Protein AF-A0A7B3IJW9-F1 (afdb_monomer_lite)

Structure (mmCIF, N/CA/C/O backbone):
data_AF-A0A7B3IJW9-F1
#
_entry.id   AF-A0A7B3IJW9-F1
#
loop_
_atom_site.group_PDB
_atom_site.id
_atom_site.type_symbol
_atom_site.label_atom_id
_atom_site.label_alt_id
_atom_site.label_comp_id
_atom_site.label_asym_id
_atom_site.label_entity_id
_atom_site.label_seq_id
_atom_site.pdbx_PDB_ins_code
_atom_site.Cartn_x
_atom_site.Cartn_y
_atom_site.Cartn_z
_atom_site.occupancy
_atom_site.B_iso_or_equiv
_atom_site.auth_seq_id
_atom_site.auth_comp_id
_atom_site.auth_asym_id
_atom_site.auth_atom_id
_atom_site.pdbx_PDB_model_num
ATOM 1 N N . GLU A 1 1 ? 18.704 -43.231 16.434 1.00 64.06 1 GLU A N 1
ATOM 2 C CA . GLU A 1 1 ? 17.487 -43.866 16.985 1.00 64.06 1 GLU A CA 1
ATOM 3 C C . GLU A 1 1 ? 17.196 -45.206 16.320 1.00 64.06 1 GLU A C 1
ATOM 5 O O . GLU A 1 1 ? 17.426 -46.210 16.974 1.00 64.06 1 GLU A O 1
ATOM 10 N N . ARG A 1 2 ? 16.868 -45.275 15.021 1.00 75.75 2 ARG A N 1
ATOM 11 C CA . ARG A 1 2 ? 16.539 -46.549 14.340 1.00 75.75 2 ARG A CA 1
ATOM 12 C C . ARG A 1 2 ? 17.586 -47.673 14.447 1.00 75.75 2 ARG A C 1
ATOM 14 O O . ARG A 1 2 ? 17.228 -48.822 14.663 1.00 75.75 2 ARG A O 1
ATOM 21 N N . LEU A 1 3 ? 18.879 -47.353 14.341 1.00 80.62 3 LEU A N 1
ATOM 22 C CA . LEU A 1 3 ? 19.951 -48.352 14.485 1.00 80.62 3 LEU A CA 1
ATOM 23 C C . LEU A 1 3 ? 19.996 -48.966 15.896 1.00 80.62 3 LEU A C 1
ATOM 25 O O . LEU A 1 3 ? 20.296 -50.146 16.031 1.00 80.62 3 LEU A O 1
ATOM 29 N N . ASN A 1 4 ? 19.670 -48.181 16.928 1.00 80.88 4 ASN A N 1
ATOM 30 C CA . ASN A 1 4 ? 19.629 -48.673 18.305 1.00 80.88 4 ASN A CA 1
ATOM 31 C C . ASN A 1 4 ? 18.428 -49.602 18.512 1.00 80.88 4 ASN A C 1
ATOM 33 O O . ASN A 1 4 ? 18.570 -50.616 19.175 1.00 80.88 4 ASN A O 1
ATOM 37 N N . GLU A 1 5 ? 17.274 -49.304 17.904 1.00 83.56 5 GLU A N 1
ATOM 38 C CA . GLU A 1 5 ? 16.108 -50.202 17.932 1.00 83.56 5 GLU A CA 1
ATOM 39 C C . GLU A 1 5 ? 16.410 -51.560 17.286 1.00 83.56 5 GLU A C 1
ATOM 41 O O . GLU A 1 5 ? 16.021 -52.593 17.825 1.00 83.56 5 GLU A O 1
ATOM 46 N N . LEU A 1 6 ? 17.111 -51.561 16.145 1.00 83.88 6 LEU A N 1
ATOM 47 C CA . LEU A 1 6 ? 17.510 -52.791 15.456 1.00 83.88 6 LEU A CA 1
ATOM 48 C C . LEU A 1 6 ? 18.523 -53.600 16.275 1.00 83.88 6 LEU A C 1
ATOM 50 O O . LEU A 1 6 ? 18.381 -54.814 16.363 1.00 83.88 6 LEU A O 1
ATOM 54 N N . MET A 1 7 ? 19.482 -52.934 16.930 1.00 83.25 7 MET A N 1
ATOM 55 C CA . MET A 1 7 ? 20.425 -53.587 17.847 1.00 83.25 7 MET A CA 1
ATOM 56 C C . MET A 1 7 ? 19.706 -54.261 19.017 1.00 83.25 7 MET A C 1
ATOM 58 O O . MET A 1 7 ? 19.937 -55.434 19.272 1.00 83.25 7 MET A O 1
ATOM 62 N N . THR A 1 8 ? 18.767 -53.567 19.665 1.00 86.81 8 THR A N 1
ATOM 63 C CA . THR A 1 8 ? 17.998 -54.142 20.778 1.00 86.81 8 THR A CA 1
ATOM 64 C C . THR A 1 8 ? 17.167 -55.355 20.349 1.00 86.81 8 THR A C 1
ATOM 66 O O . THR A 1 8 ? 17.018 -56.295 21.121 1.00 86.81 8 THR A O 1
ATOM 69 N N . ARG A 1 9 ? 16.616 -55.353 19.126 1.00 84.19 9 ARG A N 1
ATOM 70 C CA . ARG A 1 9 ? 15.872 -56.503 18.582 1.00 84.19 9 ARG A CA 1
ATOM 71 C C . ARG A 1 9 ? 16.784 -57.677 18.246 1.00 84.19 9 ARG A C 1
ATOM 73 O O . ARG A 1 9 ? 16.409 -58.810 18.509 1.00 84.19 9 ARG A O 1
ATOM 80 N N . TYR A 1 10 ? 17.964 -57.399 17.699 1.00 84.75 10 TYR A N 1
ATOM 81 C CA . TYR A 1 10 ? 18.966 -58.418 17.405 1.00 84.75 10 TYR A CA 1
ATOM 82 C C . TYR A 1 10 ? 19.467 -59.093 18.690 1.00 84.75 10 TYR A C 1
ATOM 84 O O . TYR A 1 10 ? 19.488 -60.315 18.766 1.00 84.75 10 TYR A O 1
ATOM 92 N N . ASP A 1 11 ? 19.777 -58.309 19.726 1.00 84.38 11 ASP A N 1
ATOM 93 C CA . ASP A 1 11 ? 20.268 -58.817 21.016 1.00 84.38 11 ASP A CA 1
ATOM 94 C C . ASP A 1 11 ? 19.206 -59.624 21.794 1.00 84.38 11 ASP A C 1
ATOM 96 O O . ASP A 1 11 ? 19.546 -60.397 22.688 1.00 84.38 11 ASP A O 1
ATOM 100 N N . ALA A 1 12 ? 17.920 -59.458 21.462 1.00 84.25 12 ALA A N 1
ATOM 101 C CA . ALA A 1 12 ? 16.817 -60.222 22.043 1.00 84.25 12 ALA A CA 1
ATOM 102 C C . ALA A 1 12 ? 16.628 -61.613 21.403 1.00 84.25 12 ALA A C 1
ATOM 104 O O . ALA A 1 12 ? 15.862 -62.422 21.929 1.00 84.25 12 ALA A O 1
ATOM 105 N N . LEU A 1 13 ? 17.296 -61.899 20.280 1.00 82.44 13 LEU A N 1
ATOM 106 C CA . LEU A 1 13 ? 17.248 -63.201 19.619 1.00 82.44 13 LEU A CA 1
ATOM 107 C C . LEU A 1 13 ? 18.347 -64.113 20.185 1.00 82.44 13 LEU A C 1
ATOM 109 O O . LEU A 1 13 ? 19.535 -63.866 20.005 1.00 82.44 13 LEU A O 1
ATOM 113 N N . GLU A 1 14 ? 17.951 -65.195 20.860 1.00 67.00 14 GLU A N 1
ATOM 114 C CA . GLU A 1 14 ? 18.893 -66.137 21.496 1.00 67.00 14 GLU A CA 1
ATOM 115 C C . GLU A 1 14 ? 19.564 -67.113 20.508 1.00 67.00 14 GLU A C 1
ATOM 117 O O . GLU A 1 14 ? 20.604 -67.685 20.828 1.00 67.00 14 GLU A O 1
ATOM 122 N N . ASN A 1 15 ? 19.002 -67.304 19.306 1.00 72.44 15 ASN A N 1
ATOM 123 C CA . ASN A 1 15 ? 19.493 -68.249 18.297 1.00 72.44 15 ASN A CA 1
ATOM 124 C C . ASN A 1 15 ? 19.626 -67.586 16.922 1.00 72.44 15 ASN A C 1
ATOM 126 O O . ASN A 1 15 ? 18.799 -66.755 16.548 1.00 72.44 15 ASN A O 1
ATOM 130 N N . GLN A 1 16 ? 20.615 -68.023 16.135 1.00 69.75 16 GLN A N 1
ATOM 131 C CA . GLN A 1 16 ? 20.702 -67.659 14.720 1.00 69.75 16 GLN A CA 1
ATOM 132 C C . GLN A 1 16 ? 19.493 -68.230 13.974 1.00 69.75 16 GLN A C 1
ATOM 134 O O . GLN A 1 16 ? 19.280 -69.443 13.927 1.00 69.75 16 GLN A O 1
ATOM 139 N N . CYS A 1 17 ? 18.687 -67.333 13.425 1.00 76.56 17 CYS A N 1
ATOM 140 C CA . CYS A 1 17 ? 17.502 -67.623 12.636 1.00 76.56 17 CYS A CA 1
ATOM 141 C C . CYS A 1 17 ? 17.429 -66.636 11.467 1.00 76.56 17 CYS A C 1
ATOM 143 O O . CYS A 1 17 ? 18.128 -65.622 11.460 1.00 76.56 17 CYS A O 1
ATOM 145 N N . GLU A 1 18 ? 16.541 -66.897 10.508 1.00 76.94 18 GLU A N 1
ATOM 146 C CA . GLU A 1 18 ? 16.359 -66.036 9.330 1.00 76.94 18 GLU A CA 1
ATOM 147 C C . GLU A 1 18 ? 16.079 -64.566 9.709 1.00 76.94 18 GLU A C 1
ATOM 149 O O . GLU A 1 18 ? 16.510 -63.648 9.018 1.00 76.94 18 GLU A O 1
ATOM 154 N N . GLU A 1 19 ? 15.417 -64.321 10.845 1.00 80.31 19 GLU A N 1
ATOM 155 C CA . GLU A 1 19 ? 15.149 -62.972 11.359 1.00 80.31 19 GLU A CA 1
ATOM 156 C C . GLU A 1 19 ? 16.419 -62.266 11.872 1.00 80.31 19 GLU A C 1
ATOM 158 O O . GLU A 1 19 ? 16.596 -61.069 11.644 1.00 80.31 19 GLU A O 1
ATOM 163 N N . SER A 1 20 ? 17.339 -63.002 12.503 1.00 82.75 20 SER A N 1
ATOM 164 C CA . SER A 1 20 ? 18.638 -62.478 12.949 1.00 82.75 20 SER A CA 1
ATOM 165 C C . SER A 1 20 ? 19.512 -62.076 11.753 1.00 82.75 20 SER A C 1
ATOM 167 O O . SER A 1 20 ? 20.061 -60.970 11.740 1.00 82.75 20 SER A O 1
ATOM 169 N N . ASP A 1 21 ? 19.541 -62.904 10.702 1.00 81.62 21 ASP A N 1
ATOM 170 C CA . ASP A 1 21 ? 20.282 -62.630 9.462 1.00 81.62 21 ASP A CA 1
ATOM 171 C C . ASP A 1 21 ? 19.739 -61.388 8.730 1.00 81.62 21 ASP A C 1
ATOM 173 O O . ASP A 1 21 ? 20.502 -60.563 8.213 1.00 81.62 21 ASP A O 1
ATOM 177 N N . LEU A 1 22 ? 18.411 -61.215 8.709 1.00 83.50 22 LEU A N 1
ATOM 178 C CA . LEU A 1 22 ? 17.758 -60.044 8.117 1.00 83.50 22 LEU A CA 1
ATOM 179 C C . LEU A 1 22 ? 18.061 -58.757 8.896 1.00 83.50 22 LEU A C 1
ATOM 181 O O . LEU A 1 22 ? 18.374 -57.731 8.284 1.00 83.50 22 LEU A O 1
ATOM 185 N N . LEU A 1 23 ? 18.022 -58.805 10.231 1.00 84.75 23 LEU A N 1
ATOM 186 C CA . LEU A 1 23 ? 18.372 -57.664 11.083 1.00 84.75 23 LEU A CA 1
ATOM 187 C C . LEU A 1 23 ? 19.848 -57.274 10.925 1.00 84.75 23 LEU A C 1
ATOM 189 O O . LEU A 1 23 ? 20.164 -56.085 10.814 1.00 84.75 23 LEU A O 1
ATOM 193 N N . GLU A 1 24 ? 20.758 -58.250 10.844 1.00 84.50 24 GLU A N 1
ATOM 194 C CA . GLU A 1 24 ? 22.178 -57.982 10.602 1.00 84.50 24 GLU A CA 1
ATOM 195 C C . GLU A 1 24 ? 22.402 -57.345 9.219 1.00 84.50 24 GLU A C 1
ATOM 197 O O . GLU A 1 24 ? 23.142 -56.358 9.093 1.00 84.50 24 GLU A O 1
ATOM 202 N N . ALA A 1 25 ? 21.722 -57.848 8.183 1.00 83.69 25 ALA A N 1
ATOM 203 C CA . ALA A 1 25 ? 21.770 -57.282 6.839 1.00 83.69 25 ALA A CA 1
ATOM 204 C C . ALA A 1 25 ? 21.247 -55.834 6.801 1.00 83.69 25 ALA A C 1
ATOM 206 O O . ALA A 1 25 ? 21.891 -54.965 6.201 1.00 83.69 25 ALA A O 1
ATOM 207 N N . GLU A 1 26 ? 20.139 -55.540 7.487 1.00 85.31 26 GLU A N 1
ATOM 208 C CA . GLU A 1 26 ? 19.567 -54.192 7.586 1.00 85.31 26 GLU A CA 1
ATOM 209 C C . GLU A 1 26 ? 20.513 -53.232 8.328 1.00 85.31 26 GLU A C 1
ATOM 211 O O . GLU A 1 26 ? 20.801 -52.129 7.848 1.00 85.31 26 GLU A O 1
ATOM 216 N N . MET A 1 27 ? 21.092 -53.663 9.453 1.00 85.81 27 MET A N 1
ATOM 217 C CA . MET A 1 27 ? 22.079 -52.876 10.201 1.00 85.81 27 MET A CA 1
ATOM 218 C C . MET A 1 27 ? 23.342 -52.599 9.376 1.00 85.81 27 MET A C 1
ATOM 220 O O . MET A 1 27 ? 23.881 -51.485 9.401 1.00 85.81 27 MET A O 1
ATOM 224 N N . LYS A 1 28 ? 23.827 -53.591 8.621 1.00 84.88 28 LYS A N 1
ATOM 225 C CA . LYS A 1 28 ? 24.983 -53.449 7.727 1.00 84.88 28 LYS A CA 1
ATOM 226 C C . LYS A 1 28 ? 24.687 -52.468 6.597 1.00 84.88 28 LYS A C 1
ATOM 228 O O . LYS A 1 28 ? 25.505 -51.585 6.332 1.00 84.88 28 LYS A O 1
ATOM 233 N N . LEU A 1 29 ? 23.507 -52.562 5.992 1.00 81.25 29 LEU A N 1
ATOM 234 C CA . LEU A 1 29 ? 23.043 -51.654 4.949 1.00 81.25 29 LEU A CA 1
ATOM 235 C C . LEU A 1 29 ? 22.910 -50.218 5.479 1.00 81.25 29 LEU A C 1
ATOM 237 O O . LEU A 1 29 ? 23.424 -49.298 4.842 1.00 81.25 29 LEU A O 1
ATOM 241 N N . MET A 1 30 ? 22.351 -50.009 6.676 1.00 79.50 30 MET A N 1
ATOM 242 C CA . MET A 1 30 ? 22.306 -48.684 7.311 1.00 79.50 30 MET A CA 1
ATOM 243 C C . MET A 1 30 ? 23.703 -48.119 7.586 1.00 79.50 30 MET A C 1
ATOM 245 O O . MET A 1 30 ? 23.945 -46.940 7.331 1.00 79.50 30 MET A O 1
ATOM 249 N N . ARG A 1 31 ? 24.654 -48.940 8.053 1.00 79.81 31 ARG A N 1
ATOM 250 C CA . ARG A 1 31 ? 26.055 -48.518 8.249 1.00 79.81 31 ARG A CA 1
ATOM 251 C C . ARG A 1 31 ? 26.739 -48.169 6.923 1.00 79.81 31 ARG A C 1
ATOM 253 O O . ARG A 1 31 ? 27.485 -47.193 6.865 1.00 79.81 31 ARG A O 1
ATOM 260 N N . CYS A 1 32 ? 26.477 -48.923 5.857 1.00 76.06 32 CYS A N 1
ATOM 261 C CA . CYS A 1 32 ? 26.973 -48.625 4.512 1.00 76.06 32 CYS A CA 1
ATOM 262 C C . CYS A 1 32 ? 26.374 -47.322 3.968 1.00 76.06 32 CYS A C 1
ATOM 264 O O . CYS A 1 32 ? 27.120 -46.447 3.537 1.00 76.06 32 CYS A O 1
ATOM 266 N N . MET A 1 33 ? 25.057 -47.134 4.069 1.00 69.50 33 MET A N 1
ATOM 267 C CA . MET A 1 33 ? 24.395 -45.887 3.676 1.00 69.50 33 MET A CA 1
ATOM 268 C C . MET A 1 33 ? 24.874 -44.695 4.508 1.00 69.50 33 MET A C 1
ATOM 270 O O . MET A 1 33 ? 25.043 -43.607 3.967 1.00 69.50 33 MET A O 1
ATOM 274 N N . ALA A 1 34 ? 25.151 -44.887 5.799 1.00 73.31 34 ALA A N 1
ATOM 275 C CA . ALA A 1 34 ? 25.732 -43.853 6.647 1.00 73.31 34 ALA A CA 1
ATOM 276 C C . ALA A 1 34 ? 27.148 -43.473 6.200 1.00 73.31 34 ALA A C 1
ATOM 278 O O . ALA A 1 34 ? 27.472 -42.297 6.241 1.00 73.31 34 ALA A O 1
ATOM 279 N N . LYS A 1 35 ? 27.970 -44.420 5.724 1.00 67.75 35 LYS A N 1
ATOM 280 C CA . LYS A 1 35 ? 29.285 -44.118 5.128 1.00 67.75 35 LYS A CA 1
ATOM 281 C C . LYS A 1 35 ? 29.169 -43.379 3.796 1.00 67.75 35 LYS A C 1
ATOM 283 O O . LYS A 1 35 ? 29.944 -42.466 3.562 1.00 67.75 35 LYS A O 1
ATOM 288 N N . VAL A 1 36 ? 28.188 -43.732 2.963 1.00 65.50 36 VAL A N 1
ATOM 289 C CA . VAL A 1 36 ? 27.909 -43.031 1.694 1.00 65.50 36 VAL A CA 1
ATOM 290 C C . VAL A 1 36 ? 27.395 -41.608 1.944 1.00 65.50 36 VAL A C 1
ATOM 292 O O . VAL A 1 36 ? 27.718 -40.692 1.199 1.00 65.50 36 VAL A O 1
ATOM 295 N N . ARG A 1 37 ? 26.618 -41.405 3.015 1.00 62.72 37 ARG A N 1
ATOM 296 C CA . ARG A 1 37 ? 26.096 -40.093 3.439 1.00 62.72 37 ARG A CA 1
ATOM 297 C C . ARG A 1 37 ? 27.049 -39.330 4.360 1.00 62.72 37 ARG A C 1
ATOM 299 O O . ARG A 1 37 ? 26.801 -38.162 4.661 1.00 62.72 37 ARG A O 1
ATOM 306 N N . ALA A 1 38 ? 28.105 -39.977 4.850 1.00 65.88 38 ALA A N 1
ATOM 307 C CA . ALA A 1 38 ? 29.086 -39.350 5.712 1.00 65.88 38 ALA A CA 1
ATOM 308 C C . ALA A 1 38 ? 29.934 -38.427 4.857 1.00 65.88 38 ALA A C 1
ATOM 310 O O . ALA A 1 38 ? 30.546 -38.837 3.876 1.00 65.88 38 ALA A O 1
ATOM 311 N N . TRP A 1 39 ? 29.999 -37.171 5.265 1.00 69.50 39 TRP A N 1
ATOM 312 C CA . TRP A 1 39 ? 30.852 -36.228 4.576 1.00 69.50 39 TRP A CA 1
ATOM 313 C C . TRP A 1 39 ? 32.297 -36.626 4.770 1.00 69.50 39 TRP A C 1
ATOM 315 O O . TRP A 1 39 ? 32.722 -36.885 5.909 1.00 69.50 39 TRP A O 1
ATOM 325 N N . THR A 1 40 ? 33.019 -36.664 3.657 1.00 76.25 40 THR A N 1
ATOM 326 C CA . THR A 1 40 ? 34.442 -36.958 3.659 1.00 76.25 40 THR A CA 1
ATOM 327 C C . THR A 1 40 ? 35.194 -35.856 4.419 1.00 76.25 40 THR A C 1
ATOM 329 O O . THR A 1 40 ? 34.674 -34.741 4.575 1.00 76.25 40 THR A O 1
ATOM 332 N N . PRO A 1 41 ? 36.386 -36.150 4.961 1.00 74.94 41 PRO A N 1
ATOM 333 C CA . PRO A 1 41 ? 37.206 -35.158 5.657 1.00 74.94 41 PRO A CA 1
ATOM 334 C C . PRO A 1 41 ? 37.440 -33.887 4.827 1.00 74.94 41 PRO A C 1
ATOM 336 O O . PRO A 1 41 ? 37.438 -32.789 5.376 1.00 74.94 41 PRO A O 1
ATOM 339 N N . GLU A 1 42 ? 37.548 -34.030 3.508 1.00 72.69 42 GLU A N 1
ATOM 340 C CA . GLU A 1 42 ? 37.758 -32.942 2.552 1.00 72.69 42 GLU A CA 1
ATOM 341 C C . GLU A 1 42 ? 36.529 -32.023 2.469 1.00 72.69 42 GLU A C 1
ATOM 343 O O . GLU A 1 42 ? 36.662 -30.804 2.552 1.00 72.69 42 GLU A O 1
ATOM 348 N N . ILE A 1 43 ? 35.316 -32.593 2.415 1.00 70.81 43 ILE A N 1
ATOM 349 C CA . ILE A 1 43 ? 34.064 -31.816 2.393 1.00 70.81 43 ILE A CA 1
ATOM 350 C C . ILE A 1 43 ? 33.878 -31.063 3.718 1.00 70.81 43 ILE A C 1
ATOM 352 O O . ILE A 1 43 ? 33.450 -29.910 3.720 1.00 70.81 43 ILE A O 1
ATOM 356 N N 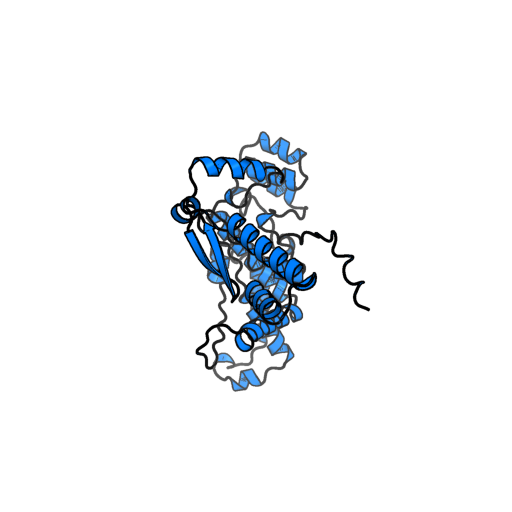. ARG A 1 44 ? 34.240 -31.672 4.856 1.00 75.62 44 ARG A N 1
ATOM 357 C CA . ARG A 1 44 ? 34.174 -31.002 6.170 1.00 75.62 44 ARG A CA 1
ATOM 358 C C . ARG A 1 44 ? 35.194 -29.878 6.322 1.00 75.62 44 ARG A C 1
ATOM 360 O O . ARG A 1 44 ? 34.927 -28.940 7.062 1.00 75.62 44 ARG A O 1
ATOM 367 N N . ALA A 1 45 ? 36.344 -29.977 5.658 1.00 76.94 45 ALA A N 1
ATOM 368 C CA . ALA A 1 45 ? 37.364 -28.934 5.681 1.00 76.94 45 ALA A CA 1
ATOM 369 C C . ALA A 1 45 ? 36.958 -27.705 4.846 1.00 76.94 45 ALA A C 1
ATOM 371 O O . ALA A 1 45 ? 37.323 -26.589 5.205 1.00 76.94 45 ALA A O 1
ATOM 372 N N . GLY A 1 46 ? 36.192 -27.902 3.763 1.00 73.50 46 GLY A N 1
ATOM 373 C CA . GLY A 1 46 ? 35.738 -26.830 2.865 1.00 73.50 46 GLY A CA 1
ATOM 374 C C . GLY A 1 46 ? 34.332 -26.279 3.133 1.00 73.50 46 GLY A C 1
ATOM 375 O O . GLY A 1 46 ? 33.982 -25.237 2.587 1.00 73.50 46 GLY A O 1
ATOM 376 N N . SER A 1 47 ? 33.522 -26.946 3.963 1.00 80.81 47 SER A N 1
ATOM 377 C CA . SER A 1 47 ? 32.103 -26.609 4.151 1.00 80.81 47 SER A CA 1
ATOM 378 C C . SER A 1 47 ? 31.760 -26.261 5.597 1.00 80.81 47 SER A C 1
ATOM 380 O O . SER A 1 47 ? 32.107 -26.980 6.532 1.00 80.81 47 SER A O 1
ATOM 382 N N . GLY A 1 48 ? 30.995 -25.189 5.781 1.00 83.00 48 GLY A N 1
ATOM 383 C CA . GLY A 1 48 ? 30.456 -24.745 7.060 1.00 83.00 48 GLY A CA 1
ATOM 384 C C . GLY A 1 48 ? 29.022 -25.210 7.330 1.00 83.00 48 GLY A C 1
ATOM 385 O O . GLY A 1 48 ? 28.331 -25.800 6.491 1.00 83.00 48 GLY A O 1
ATOM 386 N N . VAL A 1 49 ? 28.558 -24.904 8.542 1.00 84.38 49 VAL A N 1
ATOM 387 C CA . VAL A 1 49 ? 27.162 -25.053 8.961 1.00 84.38 49 VAL A CA 1
ATOM 388 C C . VAL A 1 49 ? 26.622 -23.673 9.301 1.00 84.38 49 VAL A C 1
ATOM 390 O O . VAL A 1 49 ? 27.177 -22.985 10.154 1.00 84.38 49 VAL A O 1
ATOM 393 N N . VAL A 1 50 ? 25.526 -23.283 8.657 1.00 82.38 50 VAL A N 1
ATOM 394 C CA . VAL A 1 50 ? 24.795 -22.056 8.968 1.00 82.38 50 VAL A CA 1
ATOM 395 C C . VAL A 1 50 ? 23.579 -22.428 9.798 1.00 82.38 50 VAL A C 1
ATOM 397 O O . VAL A 1 50 ? 22.708 -23.185 9.367 1.00 82.38 50 VAL A O 1
ATOM 400 N N . VAL A 1 51 ? 23.526 -21.888 11.009 1.00 82.06 51 VAL A N 1
ATOM 401 C CA . VAL A 1 51 ? 22.348 -21.968 11.868 1.00 82.06 51 VAL A CA 1
ATOM 402 C C . VAL A 1 51 ? 21.644 -20.625 11.788 1.00 82.06 51 VAL A C 1
ATOM 404 O O . VAL A 1 51 ? 22.238 -19.591 12.081 1.00 82.06 51 VAL A O 1
ATOM 407 N N . SER A 1 52 ? 20.385 -20.637 11.369 1.00 77.94 52 SER A N 1
ATOM 408 C CA . SER A 1 52 ? 19.552 -19.441 11.287 1.00 77.94 52 SER A CA 1
ATOM 409 C C . SER A 1 52 ? 18.253 -19.642 12.053 1.00 77.94 52 SER A C 1
ATOM 411 O O . SER A 1 52 ? 17.797 -20.766 12.261 1.00 77.94 52 SER A O 1
ATOM 413 N N . TRP A 1 53 ? 17.661 -18.535 12.484 1.00 73.00 53 TRP A N 1
ATOM 414 C CA . TRP A 1 53 ? 16.357 -18.517 13.127 1.00 73.00 53 TRP A CA 1
ATOM 415 C C . TRP A 1 53 ? 15.341 -17.932 12.150 1.00 73.00 53 TRP A C 1
ATOM 417 O O . TRP A 1 53 ? 15.445 -16.761 11.783 1.00 73.00 53 TRP A O 1
ATOM 427 N N . ARG A 1 54 ? 14.371 -18.735 11.702 1.00 65.31 54 ARG A N 1
ATOM 428 C CA . ARG A 1 54 ? 13.286 -18.272 10.824 1.00 65.31 54 ARG A CA 1
ATOM 429 C C . ARG A 1 54 ? 11.948 -18.796 11.321 1.00 65.31 54 ARG A C 1
ATOM 431 O O . ARG A 1 54 ? 11.805 -19.982 11.597 1.00 65.31 54 ARG A O 1
ATOM 438 N N . TYR A 1 55 ? 10.967 -17.899 11.419 1.00 66.06 55 TYR A N 1
ATOM 439 C CA . TYR A 1 55 ? 9.579 -18.225 11.774 1.00 66.06 55 TYR A CA 1
ATOM 440 C C . TYR A 1 55 ? 9.440 -19.089 13.042 1.00 66.06 55 TYR A C 1
ATOM 442 O O . TYR A 1 55 ? 8.666 -20.039 13.072 1.00 66.06 55 TYR A O 1
ATOM 450 N N . GLY A 1 56 ? 10.224 -18.784 14.082 1.00 67.94 56 GLY A N 1
ATOM 451 C CA . GLY A 1 56 ? 10.167 -19.499 15.363 1.00 67.94 56 GLY A CA 1
ATOM 452 C C . GLY A 1 56 ? 10.851 -20.870 15.379 1.00 67.94 56 GLY A C 1
ATOM 453 O O . GLY A 1 56 ? 10.785 -21.552 16.396 1.00 67.94 56 GLY A O 1
ATOM 454 N N . ASN A 1 57 ? 11.519 -21.267 14.291 1.00 58.81 57 ASN A N 1
ATOM 455 C CA . ASN A 1 57 ? 12.219 -22.542 14.180 1.00 58.81 57 ASN A CA 1
ATOM 456 C C . ASN A 1 57 ? 13.725 -22.339 13.952 1.00 58.81 57 ASN A C 1
ATOM 458 O O . ASN A 1 57 ? 14.155 -21.418 13.249 1.00 58.81 57 ASN A O 1
ATOM 462 N N . VAL A 1 58 ? 14.531 -23.246 14.515 1.00 72.94 58 VAL A N 1
ATOM 463 C CA . VAL A 1 58 ? 15.969 -23.337 14.227 1.00 72.94 58 VAL A CA 1
ATOM 464 C C . VAL A 1 58 ? 16.156 -24.035 12.881 1.00 72.94 58 VAL A C 1
ATOM 466 O O . VAL A 1 58 ? 15.876 -25.225 12.741 1.00 72.94 58 VAL A O 1
ATOM 469 N N . CYS A 1 59 ? 16.667 -23.309 11.891 1.00 71.56 59 CYS A N 1
ATOM 470 C CA . CYS A 1 59 ? 17.000 -23.835 10.573 1.00 71.56 59 CYS A CA 1
ATOM 471 C C . CYS A 1 59 ? 18.509 -24.093 10.488 1.00 71.56 59 CYS A C 1
ATOM 473 O O . CYS A 1 59 ? 19.306 -23.154 10.511 1.00 71.56 59 CYS A O 1
ATOM 475 N N . VAL A 1 60 ? 18.908 -25.363 10.371 1.00 81.94 60 VAL A N 1
ATOM 476 C CA . VAL A 1 60 ? 20.320 -25.763 10.250 1.00 81.94 60 VAL A CA 1
ATOM 477 C C . VAL A 1 60 ? 20.623 -26.174 8.814 1.00 81.94 60 VAL A C 1
ATOM 479 O O . VAL A 1 60 ? 20.247 -27.264 8.383 1.00 81.94 60 VAL A O 1
ATOM 482 N N . GLN A 1 61 ? 21.343 -25.324 8.091 1.00 78.94 61 GLN A N 1
ATOM 483 C CA . GLN A 1 61 ? 21.877 -25.620 6.766 1.00 78.94 61 GLN A CA 1
ATOM 484 C C . GLN A 1 61 ? 23.308 -26.126 6.912 1.00 78.94 61 GLN A C 1
ATOM 486 O O . GLN A 1 61 ? 24.193 -25.415 7.384 1.00 78.94 61 GLN A O 1
ATOM 491 N N . ARG A 1 62 ? 23.542 -27.380 6.534 1.00 80.75 62 ARG A N 1
ATOM 492 C CA . ARG A 1 62 ? 24.878 -27.978 6.526 1.00 80.75 62 ARG A CA 1
ATOM 493 C C . ARG A 1 62 ? 25.362 -27.971 5.081 1.00 80.75 62 ARG A C 1
ATOM 495 O O . ARG A 1 62 ? 24.630 -28.435 4.218 1.00 80.75 62 ARG A O 1
ATOM 502 N N . GLY A 1 63 ? 26.592 -27.526 4.847 1.00 75.19 63 GLY A N 1
ATOM 503 C CA . GLY A 1 63 ? 27.295 -27.791 3.579 1.00 75.19 63 GLY A CA 1
ATOM 504 C C . GLY A 1 63 ? 27.564 -26.519 2.822 1.00 75.19 63 GLY A C 1
ATOM 505 O O . GLY A 1 63 ? 27.632 -26.518 1.603 1.00 75.19 63 GLY A O 1
ATOM 506 N N . VAL A 1 64 ? 27.630 -25.420 3.565 1.00 78.94 64 VAL A N 1
ATOM 507 C CA . VAL A 1 64 ? 27.720 -24.084 3.010 1.00 78.94 64 VAL A CA 1
ATOM 508 C C . VAL A 1 64 ? 29.190 -23.796 2.760 1.00 78.94 64 VAL A C 1
ATOM 510 O O . VAL A 1 64 ? 29.964 -23.684 3.708 1.00 78.94 64 VAL A O 1
ATOM 513 N N . GLN A 1 65 ? 29.574 -23.697 1.497 1.00 79.19 65 GLN A N 1
ATOM 514 C CA . GLN A 1 65 ? 30.915 -23.307 1.079 1.00 79.19 65 GLN A CA 1
ATOM 515 C C . GLN A 1 65 ? 30.896 -21.843 0.620 1.00 79.19 65 GLN A C 1
ATOM 517 O O . GLN A 1 65 ? 29.885 -21.362 0.104 1.00 79.19 65 GLN A O 1
ATOM 522 N N . LEU A 1 66 ? 31.993 -21.110 0.837 1.00 70.75 66 LEU A N 1
ATOM 523 C CA . LEU A 1 66 ? 32.156 -19.791 0.223 1.00 70.75 66 LEU A CA 1
ATOM 524 C C . LEU A 1 66 ? 32.213 -19.964 -1.296 1.00 70.75 66 LEU A C 1
ATOM 526 O O . LEU A 1 66 ? 33.015 -20.755 -1.788 1.00 70.75 66 LEU A O 1
ATOM 530 N N . ARG A 1 67 ? 31.364 -19.223 -2.013 1.00 67.75 67 ARG A N 1
ATOM 531 C CA . ARG A 1 67 ? 31.326 -19.233 -3.478 1.00 67.75 67 ARG A CA 1
ATOM 532 C C . ARG A 1 67 ? 32.700 -18.884 -4.050 1.00 67.75 67 ARG A C 1
ATOM 534 O O . ARG A 1 67 ? 33.279 -17.868 -3.663 1.00 67.75 67 ARG A O 1
ATOM 541 N N . SER A 1 68 ? 33.188 -19.719 -4.964 1.00 64.88 68 SER A N 1
ATOM 542 C CA . SER A 1 68 ? 34.286 -19.352 -5.856 1.00 64.88 68 SER A CA 1
ATOM 543 C C . SER A 1 68 ? 33.751 -18.468 -6.994 1.00 64.88 68 SER A C 1
ATOM 545 O O . SER A 1 68 ? 32.548 -18.472 -7.263 1.00 64.88 68 SER A O 1
ATOM 547 N N . GLU A 1 69 ? 34.612 -17.678 -7.644 1.00 52.62 69 GLU A N 1
ATOM 548 C CA . GLU A 1 69 ? 34.204 -16.830 -8.782 1.00 52.62 69 GLU A CA 1
ATOM 549 C C . GLU A 1 69 ? 33.672 -17.654 -9.975 1.00 52.62 69 GLU A C 1
ATOM 551 O O . GLU A 1 69 ? 32.841 -17.150 -10.728 1.00 52.62 69 GLU A O 1
ATOM 556 N N . ASP A 1 70 ? 34.057 -18.930 -10.095 1.00 51.66 70 ASP A N 1
ATOM 557 C CA . ASP A 1 70 ? 33.618 -19.832 -11.169 1.00 51.66 70 ASP A CA 1
ATOM 558 C C . ASP A 1 70 ? 32.180 -20.359 -10.954 1.00 51.66 70 ASP A C 1
ATOM 560 O O . ASP A 1 70 ? 31.395 -20.421 -11.903 1.00 51.66 70 ASP A O 1
ATOM 564 N N . ASP A 1 71 ? 31.764 -20.627 -9.707 1.00 52.09 71 ASP A N 1
ATOM 565 C CA . ASP A 1 71 ? 30.404 -21.106 -9.370 1.00 52.09 71 ASP A CA 1
ATOM 566 C C . ASP A 1 71 ? 29.302 -20.048 -9.591 1.00 52.09 71 ASP A C 1
ATOM 568 O O . ASP A 1 71 ? 28.108 -20.355 -9.553 1.00 52.09 71 ASP A O 1
ATOM 572 N N . ALA A 1 72 ? 29.675 -18.779 -9.791 1.00 53.41 72 ALA A N 1
ATOM 573 C CA . ALA A 1 72 ? 28.734 -17.705 -10.105 1.00 53.41 72 ALA A CA 1
ATOM 574 C C . ALA A 1 72 ? 28.174 -17.810 -11.537 1.00 53.41 72 ALA A C 1
ATOM 576 O O . ALA A 1 72 ? 27.119 -17.244 -11.818 1.00 53.41 72 ALA A O 1
ATOM 577 N N . THR A 1 73 ? 28.865 -18.529 -12.428 1.00 51.31 73 THR A N 1
ATOM 578 C CA . THR A 1 73 ? 28.469 -18.675 -13.838 1.00 51.31 73 THR A CA 1
ATOM 579 C C . THR A 1 73 ? 27.461 -19.799 -14.079 1.00 51.31 73 THR A C 1
ATOM 581 O O . THR A 1 73 ? 26.609 -19.666 -14.951 1.00 51.31 73 THR A O 1
ATOM 584 N N . ASP A 1 74 ? 27.480 -20.853 -13.261 1.00 44.78 74 ASP A N 1
ATOM 585 C CA . ASP A 1 74 ? 26.655 -22.059 -13.458 1.00 44.78 74 ASP A CA 1
ATOM 586 C C . ASP A 1 74 ? 25.191 -21.875 -12.983 1.00 44.78 74 ASP A C 1
ATOM 588 O O . ASP A 1 74 ? 24.266 -22.523 -13.473 1.00 44.78 74 ASP A O 1
ATOM 592 N N . ASP A 1 75 ? 24.952 -20.941 -12.052 1.00 44.94 75 ASP A N 1
ATOM 593 C CA . ASP A 1 75 ? 23.603 -20.564 -11.584 1.00 44.94 75 ASP A CA 1
ATOM 594 C C . ASP A 1 75 ? 22.901 -19.594 -12.559 1.00 44.94 75 ASP A C 1
ATOM 596 O O . ASP A 1 75 ? 21.670 -19.501 -12.583 1.00 44.94 75 ASP A O 1
ATOM 600 N N . ALA A 1 76 ? 23.672 -18.885 -13.395 1.00 44.06 76 ALA A N 1
ATOM 601 C CA . ALA A 1 76 ? 23.116 -18.034 -14.445 1.00 44.06 76 ALA A CA 1
ATOM 602 C C . ALA A 1 76 ? 22.384 -18.886 -15.498 1.00 44.06 76 ALA A C 1
ATOM 604 O O . ALA A 1 76 ? 21.246 -18.584 -15.844 1.00 44.06 76 ALA A O 1
ATOM 605 N N . ASP A 1 77 ? 22.963 -20.023 -15.891 1.00 39.44 77 ASP A N 1
ATOM 606 C CA . ASP A 1 77 ? 22.450 -20.864 -16.983 1.00 39.44 77 ASP A CA 1
ATOM 607 C C . ASP A 1 77 ? 21.179 -21.661 -16.599 1.00 39.44 77 ASP A C 1
ATOM 609 O O . ASP A 1 77 ? 20.346 -22.001 -17.439 1.00 39.44 77 ASP A O 1
ATOM 613 N N . ARG A 1 78 ? 20.949 -21.925 -15.301 1.00 40.41 78 ARG A N 1
ATOM 614 C CA . ARG A 1 78 ? 19.734 -22.624 -14.819 1.00 40.41 78 ARG A CA 1
ATOM 615 C C . ARG A 1 78 ? 18.542 -21.717 -14.531 1.00 40.41 78 ARG A C 1
ATOM 617 O O . ARG A 1 78 ? 17.430 -22.224 -14.370 1.00 40.41 78 ARG A O 1
ATOM 624 N N . THR A 1 79 ? 18.744 -20.403 -14.493 1.00 40.34 79 THR A N 1
ATOM 625 C CA . THR A 1 79 ? 17.670 -19.430 -14.227 1.00 40.34 79 THR A CA 1
ATOM 626 C C . THR A 1 79 ? 17.109 -18.812 -15.520 1.00 40.34 79 THR A C 1
ATOM 628 O O . THR A 1 79 ? 16.099 -18.113 -15.488 1.00 40.34 79 THR A O 1
ATOM 631 N N . GLU A 1 80 ? 17.689 -19.131 -16.683 1.00 35.84 80 GLU A N 1
ATOM 632 C CA . GLU A 1 80 ? 17.361 -18.534 -17.989 1.00 35.84 80 GLU A CA 1
ATOM 633 C C . GLU A 1 80 ? 16.117 -19.108 -18.703 1.00 35.84 80 GLU A C 1
ATOM 635 O O . GLU A 1 80 ? 15.869 -18.821 -19.874 1.00 35.84 80 GLU A O 1
ATOM 640 N N . GLN A 1 81 ? 15.251 -19.855 -18.010 1.00 35.22 81 GLN A N 1
ATOM 641 C CA . GLN A 1 81 ? 13.925 -20.217 -18.537 1.00 35.22 81 GLN A CA 1
ATOM 642 C C . GLN A 1 81 ? 12.773 -19.690 -17.680 1.00 35.22 81 GLN A C 1
ATOM 644 O O . GLN A 1 81 ? 11.796 -20.383 -17.414 1.00 35.22 81 GLN A O 1
ATOM 649 N N . VAL A 1 82 ? 12.843 -18.415 -17.299 1.00 36.38 82 VAL A N 1
ATOM 650 C CA . VAL A 1 82 ? 11.643 -17.612 -17.045 1.00 36.38 82 VAL A CA 1
ATOM 651 C C . VAL A 1 82 ? 11.819 -16.293 -17.781 1.00 36.38 82 VAL A C 1
ATOM 653 O O . VAL A 1 82 ? 12.676 -15.488 -17.445 1.00 36.38 82 VAL A O 1
ATOM 656 N N . GLN A 1 83 ? 11.005 -16.121 -18.816 1.00 33.25 83 GLN A N 1
ATOM 657 C CA . GLN A 1 83 ? 10.820 -14.924 -19.632 1.00 33.25 83 GLN A CA 1
ATOM 658 C C . GLN A 1 83 ? 11.192 -13.625 -18.888 1.00 33.25 83 GLN A C 1
ATOM 660 O O . GLN A 1 83 ? 10.511 -13.255 -17.930 1.00 33.25 83 GLN A O 1
ATOM 665 N N . GLU A 1 84 ? 12.272 -12.969 -19.336 1.00 37.28 84 GLU A N 1
ATOM 666 C CA . GLU A 1 84 ? 12.829 -11.711 -18.813 1.00 37.28 84 GLU A CA 1
ATOM 667 C C . GLU A 1 84 ? 11.728 -10.647 -18.636 1.00 37.28 84 GLU A C 1
ATOM 669 O O . GLU A 1 84 ? 11.374 -9.896 -19.547 1.00 37.28 84 GLU A O 1
ATOM 674 N N . LYS A 1 85 ? 11.163 -10.584 -17.428 1.00 43.75 85 LYS A N 1
ATOM 675 C CA . LYS A 1 85 ? 10.590 -9.358 -16.877 1.00 43.75 85 LYS A CA 1
ATOM 676 C C . LYS A 1 85 ? 11.772 -8.526 -16.409 1.00 43.75 85 LYS A C 1
ATOM 678 O O . LYS A 1 85 ? 12.644 -9.073 -15.739 1.00 43.75 85 LYS A O 1
ATOM 683 N N . ALA A 1 86 ? 11.791 -7.230 -16.725 1.00 50.44 86 ALA A N 1
ATOM 684 C CA . ALA A 1 86 ? 12.793 -6.319 -16.175 1.00 50.44 86 ALA A CA 1
ATOM 685 C C . ALA A 1 86 ? 12.869 -6.534 -14.657 1.00 50.44 86 ALA A C 1
ATOM 687 O O . ALA A 1 86 ? 11.861 -6.389 -13.953 1.00 50.44 86 ALA A O 1
ATOM 688 N N . SER A 1 87 ? 14.036 -6.964 -14.181 1.00 66.94 87 SER A N 1
ATOM 689 C CA . SER A 1 87 ? 14.227 -7.338 -12.785 1.00 66.94 87 SER A CA 1
ATOM 690 C C . SER A 1 87 ? 13.920 -6.121 -11.903 1.00 66.94 87 SER A C 1
ATOM 692 O O . SER A 1 87 ? 14.267 -4.984 -12.239 1.00 66.94 87 SER A O 1
ATOM 694 N N . VAL A 1 88 ? 13.216 -6.307 -10.781 1.00 78.44 88 VAL A N 1
ATOM 695 C CA . VAL A 1 88 ? 12.883 -5.204 -9.847 1.00 78.44 88 VAL A CA 1
ATOM 696 C C . VAL A 1 88 ? 14.161 -4.502 -9.367 1.00 78.44 88 VAL A C 1
ATOM 698 O O . VAL A 1 88 ? 14.172 -3.316 -9.032 1.00 78.44 88 VAL A O 1
ATOM 701 N N . GLU A 1 89 ? 15.263 -5.236 -9.410 1.00 85.44 89 GLU A N 1
ATOM 702 C CA . GLU A 1 89 ? 16.646 -4.874 -9.159 1.00 85.44 89 GLU A CA 1
ATOM 703 C C . GLU A 1 89 ? 17.166 -3.757 -10.095 1.00 85.44 89 GLU A C 1
ATOM 705 O O . GLU A 1 89 ? 17.974 -2.922 -9.672 1.00 85.44 89 GLU A O 1
ATOM 710 N N . GLU A 1 90 ? 16.635 -3.620 -11.313 1.00 85.25 90 GLU A N 1
ATOM 711 C CA . GLU A 1 90 ? 16.998 -2.551 -12.260 1.00 85.25 90 GLU A CA 1
ATOM 712 C C . GLU A 1 90 ? 16.313 -1.206 -11.986 1.00 85.25 90 GLU A C 1
ATOM 714 O O . GLU A 1 90 ? 16.738 -0.162 -12.502 1.00 85.25 90 GLU A O 1
ATOM 719 N N . ILE A 1 91 ? 15.247 -1.199 -11.183 1.00 89.62 91 ILE A N 1
ATOM 720 C CA . ILE A 1 91 ? 14.575 0.034 -10.767 1.00 89.62 91 ILE A CA 1
ATOM 721 C C . ILE A 1 91 ? 15.497 0.806 -9.818 1.00 89.62 91 ILE A C 1
ATOM 723 O O . ILE A 1 91 ? 16.224 0.231 -9.022 1.00 89.62 91 ILE A O 1
ATOM 727 N N . SER A 1 92 ? 15.535 2.135 -9.888 1.00 90.38 92 SER A N 1
ATOM 728 C CA . SER A 1 92 ? 16.357 2.883 -8.927 1.00 90.38 92 SER A CA 1
ATOM 729 C C . SER A 1 92 ? 15.728 2.830 -7.529 1.00 90.38 92 SER A C 1
ATOM 731 O O . SER A 1 92 ? 14.506 2.917 -7.408 1.00 90.38 92 SER A O 1
ATOM 733 N N . LEU A 1 93 ? 16.539 2.740 -6.466 1.00 91.44 93 LEU A N 1
ATOM 734 C CA . LEU A 1 93 ? 16.030 2.764 -5.086 1.00 91.44 93 LEU A CA 1
ATOM 735 C C . LEU A 1 93 ? 15.126 3.983 -4.808 1.00 91.44 93 LEU A C 1
ATOM 737 O O . LEU A 1 93 ? 14.042 3.780 -4.272 1.00 91.44 93 LEU A O 1
ATOM 741 N N . PRO A 1 94 ? 15.468 5.218 -5.238 1.00 93.75 94 PRO A N 1
ATOM 742 C CA . PRO A 1 94 ? 14.565 6.352 -5.062 1.00 93.75 94 PRO A CA 1
ATOM 743 C C . PRO A 1 94 ? 13.205 6.160 -5.741 1.00 93.75 94 PRO A C 1
ATOM 745 O O . PRO A 1 94 ? 12.188 6.537 -5.172 1.00 93.75 94 PRO A O 1
ATOM 748 N N . LEU A 1 95 ? 13.156 5.578 -6.946 1.00 94.00 95 LEU A N 1
ATOM 749 C CA . LEU A 1 95 ? 11.882 5.309 -7.618 1.00 94.00 95 LEU A CA 1
ATOM 750 C C . LEU A 1 95 ? 11.094 4.204 -6.903 1.00 94.00 95 LEU A C 1
ATOM 752 O O . LEU A 1 95 ? 9.882 4.324 -6.759 1.00 94.00 95 LEU A O 1
ATOM 756 N N . LEU A 1 96 ? 11.774 3.166 -6.414 1.00 93.75 96 LEU A N 1
ATOM 757 C CA . LEU A 1 96 ? 11.158 2.093 -5.637 1.00 93.75 96 LEU A CA 1
ATOM 758 C C . LEU A 1 96 ? 10.513 2.626 -4.350 1.00 93.75 96 LEU A C 1
ATOM 760 O O . LEU A 1 96 ? 9.352 2.321 -4.087 1.00 93.75 96 LEU A O 1
ATOM 764 N N . THR A 1 97 ? 11.219 3.457 -3.579 1.00 94.56 97 THR A N 1
ATOM 765 C CA . THR A 1 97 ? 10.677 4.081 -2.361 1.00 94.56 97 THR A CA 1
ATOM 766 C C . THR A 1 97 ? 9.456 4.936 -2.689 1.00 94.56 97 THR A C 1
ATOM 768 O O . THR A 1 97 ? 8.388 4.704 -2.139 1.00 94.56 97 THR A O 1
ATOM 771 N N . LYS A 1 98 ? 9.557 5.832 -3.681 1.00 95.75 98 LYS A N 1
ATOM 772 C CA . LYS A 1 98 ? 8.428 6.660 -4.141 1.00 95.75 98 LYS A CA 1
ATOM 773 C C . LYS A 1 98 ? 7.187 5.830 -4.477 1.00 95.75 98 LYS A C 1
ATOM 775 O O . LYS A 1 98 ? 6.073 6.182 -4.099 1.00 95.75 98 LYS A O 1
ATOM 780 N N . MET A 1 99 ? 7.378 4.734 -5.210 1.00 95.75 99 MET A N 1
ATOM 781 C CA . MET A 1 99 ? 6.275 3.931 -5.738 1.00 95.75 99 MET A CA 1
ATOM 782 C C . MET A 1 99 ? 5.699 2.949 -4.723 1.00 95.75 99 MET A C 1
ATOM 784 O O . MET A 1 99 ? 4.491 2.727 -4.714 1.00 95.75 99 MET A O 1
ATOM 788 N N . SER A 1 100 ? 6.518 2.431 -3.812 1.00 94.75 100 SER A N 1
ATOM 789 C CA . SER A 1 100 ? 6.031 1.648 -2.674 1.00 94.75 100 SER A CA 1
ATOM 790 C C . SER A 1 100 ? 5.318 2.519 -1.625 1.00 94.75 100 SER A C 1
ATOM 792 O O . SER A 1 100 ? 4.341 2.059 -1.034 1.00 94.75 100 SER A O 1
ATOM 794 N N . SER A 1 101 ? 5.688 3.798 -1.472 1.00 96.50 101 SER A N 1
ATOM 795 C CA . SER A 1 101 ? 4.926 4.769 -0.667 1.00 96.50 101 SER A CA 1
ATOM 796 C C . SER A 1 101 ? 3.548 5.074 -1.268 1.00 96.50 101 SER A C 1
ATOM 798 O O . SER A 1 101 ? 2.550 5.038 -0.549 1.00 96.50 101 SER A O 1
ATOM 800 N N . GLU A 1 102 ? 3.460 5.289 -2.587 1.00 96.94 102 GLU A N 1
ATOM 801 C CA . GLU A 1 102 ? 2.168 5.424 -3.293 1.00 96.94 102 GLU A CA 1
ATOM 802 C C . GLU A 1 102 ? 1.291 4.184 -3.125 1.00 96.94 102 GLU A C 1
ATOM 804 O O . GLU A 1 102 ? 0.113 4.284 -2.780 1.00 96.94 102 GLU A O 1
ATOM 809 N N . ARG A 1 103 ? 1.877 2.999 -3.335 1.00 95.81 103 ARG A N 1
ATOM 810 C CA . ARG A 1 103 ? 1.187 1.719 -3.151 1.00 95.81 103 ARG A CA 1
ATOM 811 C C . ARG A 1 103 ? 0.661 1.587 -1.727 1.00 95.81 103 ARG A C 1
ATOM 813 O O . ARG A 1 103 ? -0.495 1.226 -1.547 1.00 95.81 103 ARG A O 1
ATOM 820 N N . THR A 1 104 ? 1.468 1.944 -0.729 1.00 96.31 104 THR A N 1
ATOM 821 C CA . THR A 1 104 ? 1.057 1.918 0.678 1.00 96.31 104 THR A CA 1
ATOM 822 C C . THR A 1 104 ? -0.168 2.802 0.900 1.00 96.31 104 THR A C 1
ATOM 824 O O . THR A 1 104 ? -1.187 2.288 1.351 1.00 96.31 104 THR A O 1
ATOM 827 N N . LEU A 1 105 ? -0.131 4.084 0.513 1.00 97.69 105 LEU A N 1
ATOM 828 C CA . LEU A 1 105 ? -1.277 4.997 0.658 1.00 97.69 105 LEU A CA 1
ATOM 829 C C . LEU A 1 105 ? -2.540 4.456 -0.027 1.00 97.69 105 LEU A C 1
ATOM 831 O O . LEU A 1 105 ? -3.629 4.510 0.546 1.00 97.69 105 LEU A O 1
ATOM 835 N N . ALA A 1 106 ? -2.403 3.897 -1.229 1.00 97.62 106 ALA A N 1
ATOM 836 C CA . ALA A 1 106 ? -3.513 3.293 -1.957 1.00 97.62 106 ALA A CA 1
ATOM 837 C C . ALA A 1 106 ? -4.113 2.083 -1.219 1.00 97.62 106 ALA A C 1
ATOM 839 O O . ALA A 1 106 ? -5.336 1.965 -1.128 1.00 97.62 106 ALA A O 1
ATOM 840 N N . VAL A 1 107 ? -3.283 1.207 -0.643 1.00 96.75 107 VAL A N 1
ATOM 841 C CA . VAL A 1 107 ? -3.755 0.060 0.152 1.00 96.75 107 VAL A CA 1
ATOM 842 C C . VAL A 1 107 ? -4.425 0.522 1.445 1.00 96.75 107 VAL A C 1
ATOM 844 O O . VAL A 1 107 ? -5.465 -0.026 1.807 1.00 96.75 107 VAL A O 1
ATOM 847 N N . GLN A 1 108 ? -3.898 1.555 2.113 1.00 97.62 108 GLN A N 1
ATOM 848 C CA . GLN A 1 108 ? -4.551 2.161 3.279 1.00 97.62 108 GLN A CA 1
ATOM 849 C C . GLN A 1 108 ? -5.961 2.653 2.915 1.00 97.62 108 GLN A C 1
ATOM 851 O O . GLN A 1 108 ? -6.938 2.317 3.585 1.00 97.62 108 GLN A O 1
ATOM 856 N N . ALA A 1 109 ? -6.088 3.394 1.812 1.00 97.56 109 ALA A N 1
ATOM 857 C CA . ALA A 1 109 ? -7.371 3.920 1.359 1.00 97.56 109 ALA A CA 1
ATOM 858 C C . ALA A 1 109 ? -8.350 2.808 0.929 1.00 97.56 109 ALA A C 1
ATOM 860 O O . ALA A 1 109 ? -9.542 2.884 1.230 1.00 97.56 109 ALA A O 1
ATOM 861 N N . ALA A 1 110 ? -7.856 1.738 0.297 1.00 97.44 110 ALA A N 1
ATOM 862 C CA . ALA A 1 110 ? -8.662 0.575 -0.070 1.00 97.44 110 ALA A CA 1
ATOM 863 C C . ALA A 1 110 ? -9.136 -0.234 1.151 1.00 97.44 110 ALA A C 1
ATOM 865 O O . ALA A 1 110 ? -10.301 -0.631 1.209 1.00 97.44 110 ALA A O 1
ATOM 866 N N . LEU A 1 111 ? -8.263 -0.470 2.139 1.00 96.31 111 LEU A N 1
ATOM 867 C CA . LEU A 1 111 ? -8.620 -1.212 3.353 1.00 96.31 111 LEU A CA 1
ATOM 868 C C . LEU A 1 111 ? -9.640 -0.443 4.199 1.00 96.31 111 LEU A C 1
ATOM 870 O O . LEU A 1 111 ? -10.562 -1.048 4.742 1.00 96.31 111 LEU A O 1
ATOM 874 N N . MET A 1 112 ? -9.517 0.885 4.272 1.00 95.12 112 MET A N 1
ATOM 875 C CA . MET A 1 112 ? -10.472 1.755 4.965 1.00 95.12 112 MET A CA 1
ATOM 876 C C . MET A 1 112 ? -11.911 1.573 4.453 1.00 95.12 112 MET A C 1
ATOM 878 O O . MET A 1 112 ? -12.856 1.647 5.235 1.00 95.12 112 MET A O 1
ATOM 882 N N . GLN A 1 113 ? -12.084 1.282 3.159 1.00 95.06 113 GLN A N 1
ATOM 883 C CA . GLN A 1 113 ? -13.390 1.004 2.549 1.00 95.06 113 GLN A CA 1
ATOM 884 C C . GLN A 1 113 ? -13.931 -0.405 2.857 1.00 95.06 113 GLN A C 1
ATOM 886 O O . GLN A 1 113 ? -15.055 -0.721 2.471 1.00 95.06 113 GLN A O 1
ATOM 891 N N . GLN A 1 114 ? -13.171 -1.258 3.556 1.00 95.62 114 GLN A N 1
ATOM 892 C CA . GLN A 1 114 ? -13.557 -2.626 3.927 1.00 95.62 114 GLN A CA 1
ATOM 893 C C . GLN A 1 114 ? -13.411 -2.855 5.447 1.00 95.62 114 GLN A C 1
ATOM 895 O O . GLN A 1 114 ? -12.508 -3.588 5.874 1.00 95.62 114 GLN A O 1
ATOM 900 N N . PRO A 1 115 ? -14.299 -2.269 6.283 1.00 93.81 115 PRO A N 1
ATOM 901 C CA . PRO A 1 115 ? -14.156 -2.290 7.740 1.00 93.81 115 PRO A CA 1
ATOM 902 C C . PRO A 1 115 ? -14.038 -3.686 8.349 1.00 93.81 115 PRO A C 1
ATOM 904 O O . PRO A 1 115 ? -13.208 -3.893 9.230 1.00 93.81 115 PRO A O 1
ATOM 907 N N . ASP A 1 116 ? -14.783 -4.663 7.832 1.00 94.31 116 ASP A N 1
ATOM 908 C CA . ASP A 1 116 ? -14.744 -6.042 8.331 1.00 94.31 116 ASP A CA 1
ATOM 909 C C . ASP A 1 116 ? -13.358 -6.680 8.166 1.00 94.31 116 ASP A C 1
ATOM 911 O O . ASP A 1 116 ? -12.846 -7.324 9.083 1.00 94.31 116 ASP A O 1
ATOM 915 N N . LYS A 1 117 ? -12.707 -6.462 7.015 1.00 94.19 117 LYS A N 1
ATOM 916 C CA . LYS A 1 117 ? -11.355 -6.982 6.758 1.00 94.19 117 LYS A CA 1
ATOM 917 C C . LYS A 1 117 ? -10.304 -6.232 7.568 1.00 94.19 117 LYS A C 1
ATOM 919 O O . LYS A 1 117 ? -9.362 -6.854 8.053 1.00 94.19 117 LYS A O 1
ATOM 924 N N . SER A 1 118 ? -10.484 -4.924 7.754 1.00 94.19 118 SER A N 1
ATOM 925 C CA . SER A 1 118 ? -9.615 -4.107 8.607 1.00 94.19 118 SER A CA 1
ATOM 926 C C . SER A 1 118 ? -9.654 -4.584 10.063 1.00 94.19 118 SER A C 1
ATOM 928 O O . SER A 1 118 ? -8.618 -4.844 10.674 1.00 94.19 118 SER A O 1
ATOM 930 N N . LEU A 1 119 ? -10.853 -4.820 10.599 1.00 94.25 119 LEU A N 1
ATOM 931 C CA . LEU A 1 119 ? -11.035 -5.357 11.947 1.00 94.25 119 LEU A CA 1
ATOM 932 C C . LEU A 1 119 ? -10.484 -6.777 12.087 1.00 94.25 119 LEU A C 1
ATOM 934 O O . LEU A 1 119 ? -9.846 -7.081 13.095 1.00 94.25 119 LEU A O 1
ATOM 938 N N . ALA A 1 120 ? -10.681 -7.636 11.084 1.00 93.38 120 ALA A N 1
ATOM 939 C CA . ALA A 1 120 ? -10.099 -8.975 11.078 1.00 93.38 120 ALA A CA 1
ATOM 940 C C . ALA A 1 120 ? -8.562 -8.927 11.103 1.00 93.38 120 ALA A C 1
ATOM 942 O O . ALA A 1 120 ? -7.941 -9.679 11.855 1.00 93.38 120 ALA A O 1
ATOM 943 N N . LEU A 1 121 ? -7.947 -8.015 10.341 1.00 90.12 121 LEU A N 1
ATOM 944 C CA . LEU A 1 121 ? -6.499 -7.804 10.337 1.00 90.12 121 LEU A CA 1
ATOM 945 C C . LEU A 1 121 ? -5.991 -7.316 11.701 1.00 90.12 121 LEU A C 1
ATOM 947 O O . LEU A 1 121 ? -4.987 -7.829 12.205 1.00 90.12 121 LEU A O 1
ATOM 951 N N . LEU A 1 122 ? -6.697 -6.367 12.324 1.00 92.00 122 LEU A N 1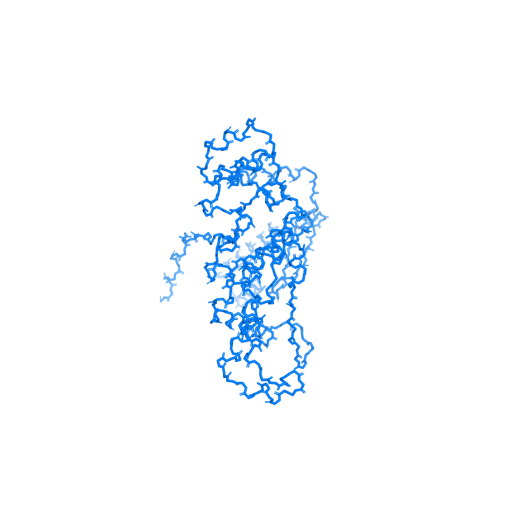
ATOM 952 C CA . LEU A 1 122 ? -6.379 -5.888 13.669 1.00 92.00 122 LEU A CA 1
ATOM 953 C C . LEU A 1 122 ? -6.458 -7.025 14.692 1.00 92.00 122 LEU A C 1
ATOM 955 O O . LEU A 1 122 ? -5.507 -7.251 15.441 1.00 92.00 122 LEU A O 1
ATOM 959 N N . ALA A 1 123 ? -7.566 -7.768 14.702 1.00 91.31 123 ALA A N 1
ATOM 960 C CA . ALA A 1 123 ? -7.772 -8.886 15.613 1.00 91.31 123 ALA A CA 1
ATOM 961 C C . ALA A 1 123 ? -6.695 -9.961 15.427 1.00 91.31 123 ALA A C 1
ATOM 963 O O . ALA A 1 123 ? -6.082 -10.375 16.406 1.00 91.31 123 ALA A O 1
ATOM 964 N N . TRP A 1 124 ? -6.392 -10.348 14.184 1.00 86.56 124 TRP A N 1
ATOM 965 C CA . TRP A 1 124 ? -5.316 -11.289 13.869 1.00 86.56 124 TRP A CA 1
ATOM 966 C C . TRP A 1 124 ? -3.958 -10.810 14.401 1.00 86.56 124 TRP A C 1
ATOM 968 O O . TRP A 1 124 ? -3.255 -11.570 15.069 1.00 86.56 124 TRP A O 1
ATOM 978 N N . THR A 1 125 ? -3.621 -9.534 14.193 1.00 83.75 125 THR A N 1
ATOM 979 C CA . THR A 1 125 ? -2.367 -8.929 14.675 1.00 83.75 125 THR A CA 1
ATOM 980 C C . THR A 1 125 ? -2.275 -8.950 16.203 1.00 83.75 125 THR A C 1
ATOM 982 O O . THR A 1 125 ? -1.229 -9.273 16.774 1.00 83.75 125 THR A O 1
ATOM 985 N N . LEU A 1 126 ? -3.371 -8.644 16.900 1.00 86.00 126 LEU A N 1
ATOM 986 C CA . LEU A 1 126 ? -3.437 -8.722 18.361 1.00 86.00 126 LEU A CA 1
ATOM 987 C C . LEU A 1 126 ? -3.361 -10.177 18.852 1.00 86.00 126 LEU A C 1
ATOM 989 O O . LEU A 1 126 ? -2.638 -10.463 19.805 1.00 86.00 126 LEU A O 1
ATOM 993 N N . CYS A 1 127 ? -4.028 -11.113 18.175 1.00 85.62 127 CYS A N 1
ATOM 994 C CA . CYS A 1 127 ? -3.979 -12.539 18.488 1.00 85.62 127 CYS A CA 1
ATOM 995 C C . CYS A 1 127 ? -2.566 -13.112 18.362 1.00 85.62 127 CYS A C 1
ATOM 997 O O . CYS A 1 127 ? -2.145 -13.845 19.251 1.00 85.62 127 CYS A O 1
ATOM 999 N N . LEU A 1 128 ? -1.798 -12.750 17.329 1.00 78.31 128 LEU A N 1
ATOM 1000 C CA . LEU A 1 128 ? -0.396 -13.171 17.213 1.00 78.31 128 LEU A CA 1
ATOM 1001 C C . LEU A 1 128 ? 0.464 -12.681 18.383 1.00 78.31 128 LEU A C 1
ATOM 1003 O O . LEU A 1 128 ? 1.374 -13.381 18.820 1.00 78.31 128 LEU A O 1
ATOM 1007 N N . ASN A 1 129 ? 0.163 -11.493 18.911 1.00 76.69 129 ASN A N 1
ATOM 1008 C CA . ASN A 1 129 ? 0.869 -10.935 20.060 1.00 76.69 129 ASN A CA 1
ATOM 1009 C C . ASN A 1 129 ? 0.516 -11.612 21.390 1.00 76.69 129 ASN A C 1
ATOM 1011 O O . ASN A 1 129 ? 1.334 -11.569 22.305 1.00 76.69 129 ASN A O 1
ATOM 1015 N N . VAL A 1 130 ? -0.689 -12.174 21.512 1.00 77.88 130 VAL A N 1
ATOM 1016 C CA . VAL A 1 130 ? -1.200 -12.773 22.758 1.00 77.88 130 VAL A CA 1
ATOM 1017 C C . VAL A 1 130 ? -1.023 -14.291 22.777 1.00 77.88 130 VAL A C 1
ATOM 1019 O O . VAL A 1 130 ? -0.657 -14.851 23.805 1.00 77.88 130 VAL A O 1
ATOM 1022 N N . PHE A 1 131 ? -1.285 -14.958 21.654 1.00 78.44 131 PHE A N 1
ATOM 1023 C CA . PHE A 1 131 ? -1.278 -16.417 21.531 1.00 78.44 131 PHE A CA 1
ATOM 1024 C C . PHE A 1 131 ? -0.001 -16.973 20.880 1.00 78.44 131 PHE A C 1
ATOM 1026 O O . PHE A 1 131 ? 0.200 -18.185 20.881 1.00 78.44 131 PHE A O 1
ATOM 1033 N N . GLY A 1 132 ? 0.859 -16.122 20.308 1.00 71.12 132 GLY A N 1
ATOM 1034 C CA . GLY A 1 132 ? 2.152 -16.537 19.758 1.00 71.12 132 GLY A CA 1
ATOM 1035 C C . GLY A 1 132 ? 3.170 -16.893 20.848 1.00 71.12 132 GLY A C 1
ATOM 1036 O O . GLY A 1 132 ? 3.089 -16.410 21.971 1.00 71.12 132 GLY A O 1
ATOM 1037 N N . SER A 1 133 ? 4.162 -17.728 20.525 1.00 57.31 133 SER A N 1
ATOM 1038 C CA . SER A 1 133 ? 5.180 -18.222 21.472 1.00 57.31 133 SER A CA 1
ATOM 1039 C C . SER A 1 133 ? 6.531 -17.480 21.396 1.00 57.31 133 SER A C 1
ATOM 1041 O O . SER A 1 133 ? 7.579 -18.071 21.658 1.00 57.31 133 SER A O 1
ATOM 1043 N N . GLY A 1 134 ? 6.540 -16.206 20.984 1.00 61.09 134 GLY A N 1
ATOM 1044 C CA . GLY A 1 134 ? 7.754 -15.375 20.921 1.00 61.09 134 GLY A CA 1
ATOM 1045 C C . GLY A 1 134 ? 8.227 -14.898 22.303 1.00 61.09 134 GLY A C 1
ATOM 1046 O O . GLY A 1 134 ? 7.466 -14.917 23.260 1.00 61.09 134 GLY A O 1
ATOM 1047 N N . ALA A 1 135 ? 9.488 -14.477 22.443 1.00 52.16 135 ALA A N 1
ATOM 1048 C CA . ALA A 1 135 ? 10.019 -14.005 23.727 1.00 52.16 135 ALA A CA 1
ATOM 1049 C C . ALA A 1 135 ? 9.294 -12.728 24.211 1.00 52.16 135 ALA A C 1
ATOM 1051 O O . ALA A 1 135 ? 9.304 -11.710 23.518 1.00 52.16 135 ALA A O 1
ATOM 1052 N N . TYR A 1 136 ? 8.704 -12.764 25.413 1.00 50.84 136 TYR A N 1
ATOM 1053 C CA . TYR A 1 136 ? 7.998 -11.630 26.022 1.00 50.84 136 TYR A CA 1
ATOM 1054 C C . TYR A 1 136 ? 8.539 -11.281 27.415 1.00 50.84 136 TYR A C 1
ATOM 1056 O O . TYR A 1 136 ? 8.703 -12.145 28.271 1.00 50.84 136 TYR A O 1
ATOM 1064 N N . SER A 1 137 ? 8.681 -9.980 27.674 1.00 40.22 137 SER A N 1
ATOM 1065 C CA . SER A 1 137 ? 8.326 -9.372 28.961 1.00 40.22 137 SER A CA 1
ATOM 1066 C C . SER A 1 137 ? 7.306 -8.275 28.650 1.00 40.22 137 SER A C 1
ATOM 1068 O O . SER A 1 137 ? 7.648 -7.308 27.971 1.00 40.22 137 SER A O 1
ATOM 1070 N N . LYS A 1 138 ? 6.034 -8.453 29.036 1.00 50.47 138 LYS A N 1
ATOM 1071 C CA . LYS A 1 138 ? 4.953 -7.494 28.736 1.00 50.47 138 LYS A CA 1
ATOM 1072 C C . LYS A 1 138 ? 3.884 -7.482 29.835 1.00 50.47 138 LYS A C 1
ATOM 1074 O O . LYS A 1 138 ? 3.426 -8.556 30.211 1.00 50.47 138 LYS A O 1
ATOM 1079 N N . PRO A 1 139 ? 3.388 -6.298 30.245 1.00 32.62 139 PRO A N 1
ATOM 1080 C CA . PRO A 1 139 ? 2.047 -6.196 30.829 1.00 32.62 139 PRO A CA 1
ATOM 1081 C C . PRO A 1 139 ? 0.960 -5.841 29.790 1.00 32.62 139 PRO A C 1
ATOM 1083 O O . PRO A 1 139 ? -0.161 -6.298 29.933 1.00 32.62 139 PRO A O 1
ATOM 1086 N N . ALA A 1 140 ? 1.284 -5.076 28.740 1.00 39.00 140 ALA A N 1
ATOM 1087 C CA . ALA A 1 140 ? 0.631 -4.985 27.417 1.00 39.00 140 ALA A CA 1
ATOM 1088 C C . ALA A 1 140 ? 1.281 -3.806 26.670 1.00 39.00 140 ALA A C 1
ATOM 1090 O O . ALA A 1 140 ? 1.420 -2.732 27.248 1.00 39.00 140 ALA A O 1
ATOM 1091 N N . GLN A 1 141 ? 1.690 -3.964 25.409 1.00 54.34 141 GLN A N 1
ATOM 1092 C CA . GLN A 1 141 ? 2.195 -2.843 24.600 1.00 54.34 141 GLN A CA 1
ATOM 1093 C C . GLN A 1 141 ? 1.673 -2.967 23.169 1.00 54.34 141 GLN A C 1
ATOM 1095 O O . GLN A 1 141 ? 2.158 -3.793 22.396 1.00 54.34 141 GLN A O 1
ATOM 1100 N N . ILE A 1 142 ? 0.658 -2.158 22.861 1.00 61.00 142 ILE A N 1
ATOM 1101 C CA . ILE A 1 142 ? 0.094 -1.958 21.525 1.00 61.00 142 ILE A CA 1
ATOM 1102 C C . ILE A 1 142 ? 0.616 -0.600 21.046 1.00 61.00 142 ILE A C 1
ATOM 1104 O O . ILE A 1 142 ? 0.365 0.414 21.692 1.00 61.00 142 ILE A O 1
ATOM 1108 N N . SER A 1 143 ? 1.372 -0.597 19.951 1.00 66.75 143 SER A N 1
ATOM 1109 C CA . SER A 1 143 ? 1.869 0.602 19.272 1.00 66.75 143 SER A CA 1
ATOM 1110 C C . SER A 1 143 ? 1.226 0.661 17.894 1.00 66.75 143 SER A C 1
ATOM 1112 O O . SER A 1 143 ? 1.180 -0.357 17.204 1.00 66.75 143 SER A O 1
ATOM 1114 N N . LEU A 1 144 ? 0.727 1.834 17.514 1.00 78.44 144 LEU A N 1
ATOM 1115 C CA . LEU A 1 144 ? 0.247 2.113 16.171 1.00 78.44 144 LEU A CA 1
ATOM 1116 C C . LEU A 1 144 ? 1.050 3.287 15.630 1.00 78.44 144 LEU A C 1
ATOM 1118 O O . LEU A 1 144 ? 0.973 4.392 16.165 1.00 78.44 144 LEU A O 1
ATOM 1122 N N . GLU A 1 145 ? 1.817 3.032 14.581 1.00 83.81 145 GLU A N 1
ATOM 1123 C CA . GLU A 1 145 ? 2.580 4.054 13.882 1.00 83.81 145 GLU A CA 1
ATOM 1124 C C . GLU A 1 145 ? 1.840 4.437 12.603 1.00 83.81 145 GLU A C 1
ATOM 1126 O O . GLU A 1 145 ? 1.375 3.577 11.862 1.00 83.81 145 GLU A O 1
ATOM 1131 N N . CYS A 1 146 ? 1.670 5.738 12.381 1.00 87.50 146 CYS A N 1
ATOM 1132 C CA . CYS A 1 146 ? 1.017 6.279 11.197 1.00 87.50 146 CYS A CA 1
ATOM 1133 C C . CYS A 1 146 ? 2.047 7.099 10.424 1.00 87.50 146 CYS A C 1
ATOM 1135 O O . CYS A 1 146 ? 2.409 8.207 10.824 1.00 87.50 146 CYS A O 1
ATOM 1137 N N . GLU A 1 147 ? 2.512 6.557 9.303 1.00 89.62 147 GLU A N 1
ATOM 1138 C CA . GLU A 1 147 ? 3.615 7.131 8.527 1.00 89.62 147 GLU A CA 1
ATOM 1139 C C . GLU A 1 147 ? 3.155 8.116 7.445 1.00 89.62 147 GLU A C 1
ATOM 1141 O O . GLU A 1 147 ? 3.908 8.429 6.527 1.00 89.62 147 GLU A O 1
ATOM 1146 N N . HIS A 1 148 ? 1.935 8.660 7.544 1.00 93.00 148 HIS A N 1
ATOM 1147 C CA . HIS A 1 148 ? 1.388 9.585 6.543 1.00 93.00 148 HIS A CA 1
ATOM 1148 C C . HIS A 1 148 ? 2.347 10.735 6.183 1.00 93.00 148 HIS A C 1
ATOM 1150 O O . HIS A 1 148 ? 2.371 11.159 5.030 1.00 93.00 148 HIS A O 1
ATOM 1156 N N . TYR A 1 149 ? 3.147 11.243 7.131 1.00 92.94 149 TYR A N 1
ATOM 1157 C CA . TYR A 1 149 ? 4.154 12.269 6.835 1.00 92.94 149 TYR A CA 1
ATOM 1158 C C . TYR A 1 149 ? 5.225 11.765 5.856 1.00 92.94 149 TYR A C 1
ATOM 1160 O O . TYR A 1 149 ? 5.394 12.359 4.794 1.00 92.94 149 TYR A O 1
ATOM 1168 N N . SER A 1 150 ? 5.908 10.666 6.182 1.00 93.81 150 SER A N 1
ATOM 1169 C CA . SER A 1 150 ? 6.955 10.079 5.336 1.00 93.81 150 SER A CA 1
ATOM 1170 C C . SER A 1 150 ? 6.379 9.613 3.998 1.00 93.81 150 SER A C 1
ATOM 1172 O O . SER A 1 150 ? 6.884 9.982 2.942 1.00 93.81 150 SER A O 1
ATOM 1174 N N . LEU A 1 151 ? 5.237 8.918 4.034 1.00 94.19 151 LEU A N 1
ATOM 1175 C CA . LEU A 1 151 ? 4.555 8.424 2.841 1.00 94.19 151 LEU A CA 1
ATOM 1176 C C . LEU A 1 151 ? 4.182 9.554 1.878 1.00 94.19 151 LEU A C 1
ATOM 1178 O O . LEU A 1 151 ? 4.448 9.437 0.688 1.00 94.19 151 LEU A O 1
ATOM 1182 N N . THR A 1 152 ? 3.611 10.661 2.368 1.00 95.88 152 THR A N 1
ATOM 1183 C CA . THR A 1 152 ? 3.253 11.804 1.503 1.00 95.88 152 THR A CA 1
ATOM 1184 C C . THR A 1 152 ? 4.449 12.660 1.093 1.00 95.88 152 THR A C 1
ATOM 1186 O O . THR A 1 152 ? 4.353 13.389 0.110 1.00 95.88 152 THR A O 1
ATOM 1189 N N . SER A 1 153 ? 5.566 12.594 1.821 1.00 95.69 153 SER A N 1
ATOM 1190 C CA . SER A 1 153 ? 6.827 13.227 1.419 1.00 95.69 153 SER A CA 1
ATOM 1191 C C . SER A 1 153 ? 7.485 12.473 0.261 1.00 95.69 153 SER A C 1
ATOM 1193 O O . SER A 1 153 ? 8.049 13.094 -0.641 1.00 95.69 153 SER A O 1
ATOM 1195 N N . ASP A 1 154 ? 7.409 11.143 0.281 1.00 95.88 154 ASP A N 1
ATOM 1196 C CA . ASP A 1 154 ? 8.037 10.289 -0.724 1.00 95.88 154 ASP A CA 1
ATOM 1197 C C . ASP A 1 154 ? 7.139 10.074 -1.949 1.00 95.88 154 ASP A C 1
ATOM 1199 O O . ASP A 1 154 ? 7.619 10.094 -3.081 1.00 95.88 154 ASP A O 1
ATOM 1203 N N . ALA A 1 155 ? 5.835 9.876 -1.754 1.00 95.50 155 ALA A N 1
ATOM 1204 C CA . ALA A 1 155 ? 4.881 9.633 -2.832 1.00 95.50 155 ALA A CA 1
ATOM 1205 C C . ALA A 1 155 ? 4.848 10.811 -3.830 1.00 95.50 155 ALA A C 1
ATOM 1207 O O . ALA A 1 155 ? 4.650 11.953 -3.412 1.00 95.50 155 ALA A O 1
ATOM 1208 N N . PRO A 1 156 ? 4.984 10.584 -5.152 1.00 94.56 156 PRO A N 1
ATOM 1209 C CA . PRO A 1 156 ? 4.958 11.666 -6.136 1.00 94.56 156 PRO A CA 1
ATOM 1210 C C . PRO A 1 156 ? 3.678 12.507 -6.154 1.00 94.56 156 PRO A C 1
ATOM 1212 O O . PRO A 1 156 ? 3.746 13.690 -6.477 1.00 94.56 156 PRO A O 1
ATOM 1215 N N . SER A 1 157 ? 2.521 11.921 -5.841 1.00 94.50 157 SER A N 1
ATOM 1216 C CA . SER A 1 157 ? 1.255 12.649 -5.694 1.00 94.50 157 SER A CA 1
ATOM 1217 C C . SER A 1 157 ? 1.131 13.350 -4.336 1.00 94.50 157 SER A C 1
ATOM 1219 O O . SER A 1 157 ? 0.376 14.315 -4.197 1.00 94.50 157 SER A O 1
ATOM 1221 N N . GLY A 1 158 ? 1.906 12.905 -3.345 1.00 94.94 158 GLY A N 1
ATOM 1222 C CA . GLY A 1 158 ? 1.974 13.470 -2.007 1.00 94.94 158 GLY A CA 1
ATOM 1223 C C . GLY A 1 158 ? 0.598 13.659 -1.372 1.00 94.94 158 GLY A C 1
ATOM 1224 O O . GLY A 1 158 ? -0.191 12.723 -1.260 1.00 94.94 158 GLY A O 1
ATOM 1225 N N . LYS A 1 159 ? 0.304 14.891 -0.942 1.00 96.69 159 LYS A N 1
ATOM 1226 C CA . LYS A 1 159 ? -0.972 15.237 -0.291 1.00 96.69 159 LYS A CA 1
ATOM 1227 C C . LYS A 1 159 ? -2.136 15.442 -1.263 1.00 96.69 159 LYS A C 1
ATOM 1229 O O . LYS A 1 159 ? -3.282 15.432 -0.830 1.00 96.69 159 LYS A O 1
ATOM 1234 N N . GLU A 1 160 ? -1.841 15.595 -2.549 1.00 96.19 160 GLU A N 1
ATOM 1235 C CA . GLU A 1 160 ? -2.842 15.772 -3.607 1.00 96.19 160 GLU A CA 1
ATOM 1236 C C . GLU A 1 160 ? -3.262 14.425 -4.223 1.00 96.19 160 GLU A C 1
ATOM 1238 O O . GLU A 1 160 ? -4.115 14.368 -5.107 1.00 96.19 160 GLU A O 1
ATOM 1243 N N . GLY A 1 161 ? -2.658 13.318 -3.774 1.00 96.19 161 GLY A N 1
ATOM 1244 C CA . GLY A 1 161 ? -3.011 11.970 -4.203 1.00 96.19 161 GLY A CA 1
ATOM 1245 C C . GLY A 1 161 ? -4.425 11.578 -3.783 1.00 96.19 161 GLY A C 1
ATOM 1246 O O . GLY A 1 161 ? -4.848 11.828 -2.652 1.00 96.19 161 GLY A O 1
ATOM 1247 N N . ALA A 1 162 ? -5.150 10.900 -4.679 1.00 97.19 162 ALA A N 1
ATOM 1248 C CA . ALA A 1 162 ? -6.534 10.477 -4.447 1.00 97.19 162 ALA A CA 1
ATOM 1249 C C . ALA A 1 162 ? -6.686 9.624 -3.175 1.00 97.19 162 ALA A C 1
ATOM 1251 O O . ALA A 1 162 ? -7.621 9.828 -2.400 1.00 97.19 162 ALA A O 1
ATOM 1252 N N . ALA A 1 163 ? -5.733 8.721 -2.928 1.00 97.44 163 ALA A N 1
ATOM 1253 C CA . ALA A 1 163 ? -5.705 7.886 -1.731 1.00 97.44 163 ALA A CA 1
ATOM 1254 C C . ALA A 1 163 ? -5.596 8.713 -0.441 1.00 97.44 163 ALA A C 1
ATOM 1256 O O . ALA A 1 163 ? -6.401 8.551 0.477 1.00 97.44 163 ALA A O 1
ATOM 1257 N N . PHE A 1 164 ? -4.645 9.649 -0.385 1.00 97.81 164 PHE A N 1
ATOM 1258 C CA . PHE A 1 164 ? -4.453 10.485 0.797 1.00 97.81 164 PHE A CA 1
ATOM 1259 C C . PHE A 1 164 ? -5.631 11.437 1.031 1.00 97.81 164 PHE A C 1
ATOM 1261 O O . PHE A 1 164 ? -6.083 11.587 2.167 1.00 97.81 164 PHE A O 1
ATOM 1268 N N . MET A 1 165 ? -6.184 12.032 -0.030 1.00 98.19 165 MET A N 1
ATOM 1269 C CA . MET A 1 165 ? -7.383 12.864 0.080 1.00 98.19 165 MET A CA 1
ATOM 1270 C C . MET A 1 165 ? -8.574 12.078 0.641 1.00 98.19 165 MET A C 1
ATOM 1272 O O . MET A 1 165 ? -9.265 12.581 1.528 1.00 98.19 165 MET A O 1
ATOM 1276 N N . ALA A 1 166 ? -8.786 10.836 0.192 1.00 98.19 166 ALA A N 1
ATOM 1277 C CA . ALA A 1 166 ? -9.840 9.974 0.725 1.00 98.19 166 ALA A CA 1
ATOM 1278 C C . ALA A 1 166 ? -9.627 9.652 2.214 1.00 98.19 166 ALA A C 1
ATOM 1280 O O . ALA A 1 166 ? -10.563 9.771 3.006 1.00 98.19 166 ALA A O 1
ATOM 1281 N N . LEU A 1 167 ? -8.392 9.328 2.616 1.00 97.69 167 LEU A N 1
ATOM 1282 C CA . LEU A 1 167 ? -8.035 9.108 4.023 1.00 97.69 167 LEU A CA 1
ATOM 1283 C C . LEU A 1 167 ? -8.299 10.355 4.878 1.00 97.69 167 LEU A C 1
ATOM 1285 O O . LEU A 1 167 ? -8.811 10.248 5.991 1.00 97.69 167 LEU A O 1
ATOM 1289 N N . MET A 1 168 ? -7.966 11.552 4.386 1.00 97.94 168 MET A N 1
ATOM 1290 C CA . MET A 1 168 ? -8.185 12.796 5.134 1.00 97.94 168 MET A CA 1
ATOM 1291 C C . MET A 1 168 ? -9.663 13.192 5.203 1.00 97.94 168 MET A C 1
ATOM 1293 O O . MET A 1 168 ? -10.105 13.719 6.229 1.00 97.94 168 MET A O 1
ATOM 1297 N N . ALA A 1 169 ? -10.441 12.913 4.156 1.00 98.19 169 ALA A N 1
ATOM 1298 C CA . ALA A 1 169 ? -11.888 13.093 4.177 1.00 98.19 169 ALA A CA 1
ATOM 1299 C C . ALA A 1 169 ? -12.534 12.197 5.244 1.00 98.19 169 ALA A C 1
ATOM 1301 O O . ALA A 1 169 ? -13.293 12.689 6.083 1.00 98.19 169 ALA A O 1
ATOM 1302 N N . GLU A 1 170 ? -12.161 10.916 5.286 1.00 97.81 170 GLU A N 1
ATOM 1303 C CA . GLU A 1 170 ? -12.670 9.984 6.293 1.00 97.81 170 GLU A CA 1
ATOM 1304 C C . GLU A 1 170 ? -12.197 10.342 7.704 1.00 97.81 170 GLU A C 1
ATOM 1306 O O . GLU A 1 170 ? -12.997 10.358 8.638 1.00 97.81 170 GLU A O 1
ATOM 1311 N N . LYS A 1 171 ? -10.929 10.744 7.863 1.00 97.38 171 LYS A N 1
ATOM 1312 C CA . LYS A 1 171 ? -10.415 11.275 9.132 1.00 97.38 171 LYS A CA 1
ATOM 1313 C C . LYS A 1 171 ? -11.278 12.422 9.645 1.00 97.38 171 LYS A C 1
ATOM 1315 O O . LYS A 1 171 ? -11.591 12.473 10.830 1.00 97.38 171 LYS A O 1
ATOM 1320 N N . SER A 1 172 ? -11.645 13.347 8.760 1.00 98.12 172 SER A N 1
ATOM 1321 C CA . SER A 1 172 ? -12.449 14.520 9.108 1.00 98.12 172 SER A CA 1
ATOM 1322 C C . SER A 1 172 ? -13.871 14.117 9.499 1.00 98.12 172 SER A C 1
ATOM 1324 O O . SER A 1 172 ? -14.391 14.600 10.505 1.00 98.12 172 SER A O 1
ATOM 1326 N N . ARG A 1 173 ? -14.471 13.178 8.756 1.00 97.88 173 ARG A N 1
ATOM 1327 C CA . ARG A 1 173 ? -15.784 12.603 9.068 1.00 97.88 173 ARG A CA 1
ATOM 1328 C C . ARG A 1 173 ? -15.791 11.923 10.439 1.00 97.88 173 ARG A C 1
ATOM 1330 O O . ARG A 1 173 ? -16.678 12.195 11.241 1.00 97.88 173 ARG A O 1
ATOM 1337 N N . LEU A 1 174 ? -14.802 11.076 10.722 1.00 97.06 174 LEU A N 1
ATOM 1338 C CA . LEU A 1 174 ? -14.677 10.361 11.995 1.00 97.06 174 LEU A CA 1
ATOM 1339 C C . LEU A 1 174 ? -14.372 11.304 13.159 1.00 97.06 174 LEU A C 1
ATOM 1341 O O . LEU A 1 174 ? -14.942 11.147 14.234 1.00 97.06 174 LEU A O 1
ATOM 1345 N N . ALA A 1 175 ? -13.524 12.313 12.948 1.00 96.62 175 ALA A N 1
ATOM 1346 C CA . ALA A 1 175 ? -13.226 13.314 13.966 1.00 96.62 175 ALA A CA 1
ATOM 1347 C C . ALA A 1 175 ? -14.481 14.089 14.398 1.00 96.62 175 ALA A C 1
ATOM 1349 O O . ALA A 1 175 ? -14.611 14.414 15.574 1.00 96.62 175 ALA A O 1
ATOM 1350 N N . ALA A 1 176 ? -15.423 14.333 13.481 1.00 97.25 176 ALA A N 1
ATOM 1351 C CA . ALA A 1 176 ? -16.697 14.979 13.791 1.00 97.25 176 ALA A CA 1
ATOM 1352 C C . ALA A 1 176 ? -17.645 14.113 14.649 1.00 97.25 176 ALA A C 1
ATOM 1354 O O . ALA A 1 176 ? -18.589 14.646 15.226 1.00 97.25 176 ALA A O 1
ATOM 1355 N N . LEU A 1 177 ? -17.404 12.799 14.747 1.00 95.56 177 LEU A N 1
ATOM 1356 C CA . LEU A 1 177 ? -18.167 11.888 15.611 1.00 95.56 177 LEU A CA 1
ATOM 1357 C C . LEU A 1 177 ? -17.623 11.836 17.044 1.00 95.56 177 LEU A C 1
ATOM 1359 O O . LEU A 1 177 ? -18.266 11.260 17.922 1.00 95.56 177 LEU A O 1
ATOM 1363 N N . LEU A 1 178 ? -16.434 12.393 17.287 1.00 95.56 178 LEU A N 1
ATOM 1364 C CA . LEU A 1 178 ? -15.814 12.374 18.604 1.00 95.56 178 LEU A CA 1
ATOM 1365 C C . LEU A 1 178 ? -16.448 13.456 19.499 1.00 95.56 178 LEU A C 1
ATOM 1367 O O . LEU A 1 178 ? -16.480 14.623 19.101 1.00 95.56 178 LEU A O 1
ATOM 1371 N N . PRO A 1 179 ? -16.927 13.112 20.709 1.00 93.50 179 PRO A N 1
ATOM 1372 C CA . PRO A 1 179 ? -17.519 14.084 21.620 1.00 93.50 179 PRO A CA 1
ATOM 1373 C C . PRO A 1 179 ? -16.510 15.139 22.078 1.00 93.50 179 PRO A C 1
ATOM 1375 O O . PRO A 1 179 ? -15.301 14.905 22.107 1.00 93.50 179 PRO A O 1
ATOM 1378 N N . GLU A 1 180 ? -16.994 16.297 22.518 1.00 93.31 180 GLU A N 1
ATOM 1379 C CA . GLU A 1 180 ? -16.124 17.320 23.097 1.00 93.31 180 GLU A CA 1
ATOM 1380 C C . GLU A 1 180 ? -15.344 16.768 24.306 1.00 93.31 180 GLU A C 1
ATOM 1382 O O . GLU A 1 180 ? -15.876 16.040 25.140 1.00 93.31 180 GLU A O 1
ATOM 1387 N N . GLY A 1 181 ? -14.049 17.084 24.389 1.00 90.19 181 GLY A N 1
ATOM 1388 C CA . GLY A 1 181 ? -13.200 16.632 25.493 1.00 90.19 181 GLY A CA 1
ATOM 1389 C C . GLY A 1 181 ? -12.774 15.159 25.446 1.00 90.19 181 GLY A C 1
ATOM 1390 O O . GLY A 1 181 ? -12.062 14.739 26.356 1.00 90.19 181 GLY A O 1
ATOM 1391 N N . TRP A 1 182 ? -13.108 14.396 24.392 1.00 92.81 182 TRP A N 1
ATOM 1392 C CA . TRP A 1 182 ? -12.727 12.977 24.242 1.00 92.81 182 TRP A CA 1
ATOM 1393 C C . TRP A 1 182 ? -11.230 12.702 24.460 1.00 92.81 182 TRP A C 1
ATOM 1395 O O . TRP A 1 182 ? -10.849 11.643 24.948 1.00 92.81 182 TRP A O 1
ATOM 1405 N N . SER A 1 183 ? -10.368 13.658 24.104 1.00 91.94 183 SER A N 1
ATOM 1406 C CA . SER A 1 183 ? -8.911 13.539 24.229 1.00 91.94 183 SER A CA 1
ATOM 1407 C C . SER A 1 183 ? -8.387 13.808 25.643 1.00 91.94 183 SER A C 1
ATOM 1409 O O . SER A 1 183 ? -7.221 13.539 25.923 1.00 91.94 183 SER A O 1
ATOM 1411 N N . ARG A 1 184 ? -9.222 14.363 26.529 1.00 92.88 184 ARG A N 1
ATOM 1412 C CA . ARG A 1 184 ? -8.885 14.702 27.921 1.00 92.88 184 ARG A CA 1
ATOM 1413 C C . ARG A 1 184 ? -9.563 13.781 28.930 1.00 92.88 184 ARG A C 1
ATOM 1415 O O . ARG A 1 184 ? -9.061 13.650 30.041 1.00 92.88 184 ARG A O 1
ATOM 1422 N N . ASP A 1 185 ? -10.678 13.163 28.547 1.00 89.44 185 ASP A N 1
ATOM 1423 C CA . ASP A 1 185 ? -11.464 12.271 29.392 1.00 89.44 185 ASP A CA 1
ATOM 1424 C C . ASP A 1 185 ? -11.777 10.960 28.664 1.00 89.44 185 ASP A C 1
ATOM 1426 O O . ASP A 1 185 ? -12.542 10.909 27.699 1.00 89.44 185 ASP A O 1
ATOM 1430 N N . MET A 1 186 ? -11.189 9.876 29.167 1.00 92.00 186 MET A N 1
ATOM 1431 C CA . MET A 1 186 ? -11.378 8.535 28.628 1.00 92.00 186 MET A CA 1
ATOM 1432 C C . MET A 1 186 ? -12.816 8.031 28.825 1.00 92.00 186 MET A C 1
ATOM 1434 O O . MET A 1 186 ? -13.310 7.285 27.986 1.00 92.00 186 MET A O 1
ATOM 1438 N N . THR A 1 187 ? -13.530 8.470 29.869 1.00 91.31 187 THR A N 1
ATOM 1439 C CA . THR A 1 187 ? -14.916 8.035 30.114 1.00 91.31 187 THR A CA 1
ATOM 1440 C C . THR A 1 187 ? -15.872 8.538 29.034 1.00 91.31 187 THR A C 1
ATOM 1442 O O . THR A 1 187 ? -16.740 7.791 28.582 1.00 91.31 187 THR A O 1
ATOM 1445 N N . THR A 1 188 ? -15.632 9.746 28.522 1.00 88.81 188 THR A N 1
ATOM 1446 C CA . THR A 1 188 ? -16.313 10.280 27.339 1.00 88.81 188 THR A CA 1
ATOM 1447 C C . THR A 1 188 ? -16.079 9.385 26.122 1.00 88.81 188 THR A C 1
ATOM 1449 O O . THR A 1 188 ? -17.016 9.077 25.387 1.00 88.81 188 THR A O 1
ATOM 1452 N N . PHE A 1 189 ? -14.855 8.891 25.931 1.00 90.88 189 PHE A N 1
ATOM 1453 C CA . PHE A 1 189 ? -14.543 7.966 24.840 1.00 90.88 189 PHE A CA 1
ATOM 1454 C C . PHE A 1 189 ? -15.211 6.589 25.020 1.00 90.88 189 PHE A C 1
ATOM 1456 O O . PHE A 1 189 ? -15.693 6.012 24.049 1.00 90.88 189 PHE A O 1
ATOM 1463 N N . LEU A 1 190 ? -15.316 6.082 26.255 1.00 91.69 190 LEU A N 1
ATOM 1464 C CA . LEU A 1 190 ? -16.031 4.830 26.561 1.00 91.69 190 LEU A CA 1
ATOM 1465 C C . LEU A 1 190 ? -17.540 4.904 26.297 1.00 91.69 190 LEU A C 1
ATOM 1467 O O . LEU A 1 190 ? -18.181 3.864 26.176 1.00 91.69 190 LEU A O 1
ATOM 1471 N N . SER A 1 191 ? -18.110 6.108 26.218 1.00 91.94 191 SER A N 1
ATOM 1472 C CA . SER A 1 191 ? -19.537 6.298 25.932 1.00 91.94 191 SER A CA 1
ATOM 1473 C C . SER A 1 191 ? -19.895 6.192 24.441 1.00 91.94 191 SER A C 1
ATOM 1475 O O . SER A 1 191 ? -21.076 6.207 24.093 1.00 91.94 191 SER A O 1
ATOM 1477 N N . LEU A 1 192 ? -18.893 6.086 23.557 1.00 95.12 192 LEU A N 1
ATOM 1478 C CA . LEU A 1 192 ? -19.094 5.926 22.118 1.00 95.12 192 LEU A CA 1
ATOM 1479 C C . LEU A 1 192 ? -19.871 4.645 21.789 1.00 95.12 192 LEU A C 1
ATOM 1481 O O . LEU A 1 192 ? -19.688 3.599 22.413 1.00 95.12 192 LEU A O 1
ATOM 1485 N N . SER A 1 193 ? -20.710 4.708 20.750 1.00 96.25 193 SER A N 1
ATOM 1486 C CA . SER A 1 193 ? -21.396 3.516 20.254 1.00 96.25 193 SER A CA 1
ATOM 1487 C C . SER A 1 193 ? -20.394 2.508 19.687 1.00 96.25 193 SER A C 1
ATOM 1489 O O . SER A 1 193 ? -19.327 2.869 19.179 1.00 96.25 193 SER A O 1
ATOM 1491 N N . GLN A 1 194 ? -20.764 1.227 19.723 1.00 96.25 194 GLN A N 1
ATOM 1492 C CA . GLN A 1 194 ? -19.936 0.162 19.160 1.00 96.25 194 GLN A CA 1
ATOM 1493 C C . GLN A 1 194 ? -19.619 0.411 17.677 1.00 96.25 194 GLN A C 1
ATOM 1495 O O . GLN A 1 194 ? -18.485 0.225 17.256 1.00 96.25 194 GLN A O 1
ATOM 1500 N N . GLU A 1 195 ? -20.585 0.897 16.899 1.00 95.75 195 GLU A N 1
ATOM 1501 C CA . GLU A 1 195 ? -20.409 1.229 15.480 1.00 95.75 195 GLU A CA 1
ATOM 1502 C C . GLU A 1 195 ? -19.333 2.304 15.246 1.00 95.75 195 GLU A C 1
ATOM 1504 O O . GLU A 1 195 ? -18.481 2.160 14.362 1.00 95.75 195 GLU A O 1
ATOM 1509 N N . VAL A 1 196 ? -19.325 3.363 16.066 1.00 95.69 196 VAL A N 1
ATOM 1510 C CA . VAL A 1 196 ? -18.314 4.427 15.977 1.00 95.69 196 VAL A CA 1
ATOM 1511 C C . VAL A 1 196 ? -16.940 3.885 16.362 1.00 95.69 196 VAL A C 1
ATOM 1513 O O . VAL A 1 196 ? -15.966 4.139 15.655 1.00 95.69 196 VAL A O 1
ATOM 1516 N N . LEU A 1 197 ? -16.858 3.088 17.431 1.00 96.06 197 LEU A N 1
ATOM 1517 C CA . LEU A 1 197 ? -15.605 2.460 17.856 1.00 96.06 197 LEU A CA 1
ATOM 1518 C C . LEU A 1 197 ? -15.029 1.549 16.767 1.00 96.06 197 LEU A C 1
ATOM 1520 O O . LEU A 1 197 ? -13.844 1.643 16.459 1.00 96.06 197 LEU A O 1
ATOM 1524 N N . LEU A 1 198 ? -15.858 0.710 16.142 1.00 95.88 198 LEU A N 1
ATOM 1525 C CA . LEU A 1 198 ? -15.436 -0.165 15.047 1.00 95.88 198 LEU A CA 1
ATOM 1526 C C . LEU A 1 198 ? -14.958 0.633 13.827 1.00 95.88 198 LEU A C 1
ATOM 1528 O O . LEU A 1 198 ? -13.933 0.289 13.239 1.00 95.88 198 LEU A O 1
ATOM 1532 N N . SER A 1 199 ? -15.639 1.730 13.486 1.00 96.38 199 SER A N 1
ATOM 1533 C CA . SER A 1 199 ? -15.218 2.619 12.394 1.00 96.38 199 SER A CA 1
ATOM 1534 C C . SER A 1 199 ? -13.863 3.277 12.679 1.00 96.38 199 SER A C 1
ATOM 1536 O O . SER A 1 199 ? -12.985 3.290 11.817 1.00 96.38 199 SER A O 1
ATOM 1538 N N . LEU A 1 200 ? -13.659 3.769 13.907 1.00 96.12 200 LEU A N 1
ATOM 1539 C CA . LEU A 1 200 ? -12.389 4.355 14.347 1.00 96.12 200 LEU A CA 1
ATOM 1540 C C . LEU A 1 200 ? -11.256 3.320 14.333 1.00 96.12 200 LEU A C 1
ATOM 1542 O O . LEU A 1 200 ? -10.174 3.606 13.827 1.00 96.12 200 LEU A O 1
ATOM 1546 N N . LEU A 1 201 ? -11.502 2.111 14.845 1.00 95.31 201 LEU A N 1
ATOM 1547 C CA . LEU A 1 201 ? -10.525 1.017 14.842 1.00 95.31 201 LEU A CA 1
ATOM 1548 C C . LEU A 1 201 ? -10.148 0.595 13.420 1.00 95.31 201 LEU A C 1
ATOM 1550 O O . LEU A 1 201 ? -8.962 0.424 13.132 1.00 95.31 201 LEU A O 1
ATOM 1554 N N . SER A 1 202 ? -11.137 0.475 12.531 1.00 96.06 202 SER A N 1
ATOM 1555 C CA . SER A 1 202 ? -10.909 0.184 11.115 1.00 96.06 202 SER A CA 1
ATOM 1556 C C . SER A 1 202 ? -10.014 1.244 10.464 1.00 96.06 202 SER A C 1
ATOM 1558 O O . SER A 1 202 ? -9.015 0.904 9.828 1.00 96.06 202 SER A O 1
ATOM 1560 N N . PHE A 1 203 ? -10.325 2.528 10.663 1.00 97.12 203 PHE A N 1
ATOM 1561 C CA . PHE A 1 203 ? -9.548 3.629 10.096 1.00 97.12 203 PHE A CA 1
ATOM 1562 C C . PHE A 1 203 ? -8.117 3.680 10.642 1.00 97.12 203 PHE A C 1
ATOM 1564 O O . PHE A 1 203 ? -7.166 3.820 9.874 1.00 97.12 203 PHE A O 1
ATOM 1571 N N . CYS A 1 204 ? -7.946 3.526 11.957 1.00 95.62 204 CYS A N 1
ATOM 1572 C CA . CYS A 1 204 ? -6.628 3.488 12.583 1.00 95.62 204 CYS A CA 1
ATOM 1573 C C . CYS A 1 204 ? -5.783 2.331 12.034 1.00 95.62 204 CYS A C 1
ATOM 1575 O O . CYS A 1 204 ? -4.627 2.544 11.679 1.00 95.62 204 CYS A O 1
ATOM 1577 N N . THR A 1 205 ? -6.370 1.139 11.901 1.00 94.31 205 THR A N 1
ATOM 1578 C CA . THR A 1 205 ? -5.692 -0.046 11.347 1.00 94.31 205 THR A CA 1
ATOM 1579 C C . THR A 1 205 ? -5.296 0.157 9.887 1.00 94.31 205 THR A C 1
ATOM 1581 O O . THR A 1 205 ? -4.198 -0.215 9.482 1.00 94.31 205 THR A O 1
ATOM 1584 N N . ALA A 1 206 ? -6.153 0.799 9.090 1.00 95.31 206 ALA A N 1
ATOM 1585 C CA . ALA A 1 206 ? -5.796 1.175 7.730 1.00 95.31 206 ALA A CA 1
ATOM 1586 C C . ALA A 1 206 ? -4.603 2.141 7.714 1.00 95.31 206 ALA A C 1
ATOM 1588 O O . ALA A 1 206 ? -3.630 1.884 7.018 1.00 95.31 206 ALA A O 1
ATOM 1589 N N . CYS A 1 207 ? -4.616 3.194 8.535 1.00 95.06 207 CYS A N 1
ATOM 1590 C CA . CYS A 1 207 ? -3.521 4.169 8.610 1.00 95.06 207 CYS A CA 1
ATOM 1591 C C . CYS A 1 207 ? -2.197 3.593 9.144 1.00 95.06 207 CYS A C 1
ATOM 1593 O O . CYS A 1 207 ? -1.161 4.247 9.014 1.00 95.06 207 CYS A O 1
ATOM 1595 N N . SER A 1 208 ? -2.222 2.410 9.767 1.00 92.94 208 SER A N 1
ATOM 1596 C CA . SER A 1 208 ? -1.030 1.768 10.322 1.00 92.94 208 SER A CA 1
ATOM 1597 C C . SER A 1 208 ? -0.287 0.866 9.344 1.00 92.94 208 SER A C 1
ATOM 1599 O O . SER A 1 208 ? 0.748 0.308 9.697 1.00 92.94 208 SER A O 1
ATOM 1601 N N . LEU A 1 209 ? -0.818 0.651 8.137 1.00 92.25 209 LEU A N 1
ATOM 1602 C CA . LEU A 1 209 ? -0.129 -0.173 7.149 1.00 92.25 209 LEU A CA 1
ATOM 1603 C C . LEU A 1 209 ? 1.107 0.553 6.622 1.00 92.25 209 LEU A C 1
ATOM 1605 O O . LEU A 1 209 ? 1.013 1.704 6.199 1.00 92.25 209 LEU A O 1
ATOM 1609 N N . ASN A 1 210 ? 2.229 -0.157 6.563 1.00 90.69 210 ASN A N 1
ATOM 1610 C CA . ASN A 1 210 ? 3.434 0.287 5.879 1.00 90.69 210 ASN A CA 1
ATOM 1611 C C . ASN A 1 210 ? 3.945 -0.831 4.962 1.00 90.69 210 ASN A C 1
ATOM 1613 O O . ASN A 1 210 ? 4.218 -1.941 5.420 1.00 90.69 210 ASN A O 1
ATOM 1617 N N . GLY A 1 211 ? 4.040 -0.541 3.665 1.00 89.75 211 GLY A N 1
ATOM 1618 C CA . GLY A 1 211 ? 4.552 -1.449 2.641 1.00 89.75 211 GLY A CA 1
ATOM 1619 C C . GLY A 1 211 ? 5.753 -0.899 1.880 1.00 89.75 211 GLY A C 1
ATOM 1620 O O . GLY A 1 211 ? 6.040 -1.395 0.791 1.00 89.75 211 GLY A O 1
ATOM 1621 N N . VAL A 1 212 ? 6.428 0.133 2.400 1.00 91.25 212 VAL A N 1
ATOM 1622 C CA . VAL A 1 212 ? 7.596 0.727 1.740 1.00 91.25 212 VAL A CA 1
ATOM 1623 C C . VAL A 1 212 ? 8.695 -0.324 1.588 1.00 91.25 212 VAL A C 1
ATOM 1625 O O . VAL A 1 212 ? 9.107 -0.978 2.546 1.00 91.25 212 VAL A O 1
ATOM 1628 N N . GLN A 1 213 ? 9.169 -0.493 0.355 1.00 89.25 213 GLN A N 1
ATOM 1629 C CA . GLN A 1 213 ? 10.174 -1.493 0.014 1.00 89.25 213 GLN A CA 1
ATOM 1630 C C . GLN A 1 213 ? 11.579 -0.897 0.096 1.00 89.25 213 GLN A C 1
ATOM 1632 O O . GLN A 1 213 ? 11.830 0.243 -0.305 1.00 89.25 213 GLN A O 1
ATOM 1637 N N . THR A 1 214 ? 12.515 -1.705 0.582 1.00 87.50 214 THR A N 1
ATOM 1638 C CA . THR A 1 214 ? 13.922 -1.349 0.777 1.00 87.50 214 THR A CA 1
ATOM 1639 C C . THR A 1 21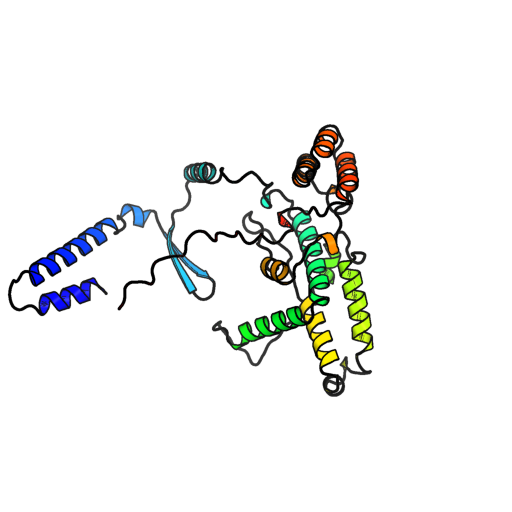4 ? 14.816 -2.225 -0.098 1.00 87.50 214 THR A C 1
ATOM 1641 O O . THR A 1 214 ? 14.352 -3.155 -0.766 1.00 87.50 214 THR A O 1
ATOM 1644 N N . ARG A 1 215 ? 16.115 -1.906 -0.130 1.00 86.56 215 ARG A N 1
ATOM 1645 C CA . ARG A 1 215 ? 17.137 -2.751 -0.752 1.00 86.56 215 ARG A CA 1
ATOM 1646 C C . ARG A 1 215 ? 18.159 -3.192 0.270 1.00 86.56 215 ARG A C 1
ATOM 1648 O O . ARG A 1 215 ? 18.823 -2.356 0.877 1.00 86.56 215 ARG A O 1
ATOM 1655 N N . GLU A 1 216 ? 18.326 -4.499 0.380 1.00 80.62 216 GLU A N 1
ATOM 1656 C CA . GLU A 1 216 ? 19.304 -5.132 1.255 1.00 80.62 216 GLU A CA 1
ATOM 1657 C C . GLU A 1 216 ? 20.153 -6.093 0.425 1.00 80.62 216 GLU A C 1
ATOM 1659 O O . GLU A 1 216 ? 19.626 -6.921 -0.315 1.00 80.62 216 GLU A O 1
ATOM 1664 N N . CYS A 1 217 ? 21.479 -5.944 0.494 1.00 80.94 217 CYS A N 1
ATOM 1665 C CA . CYS A 1 217 ? 22.433 -6.785 -0.244 1.00 80.94 217 CYS A CA 1
ATOM 1666 C C . CYS A 1 217 ? 22.140 -6.912 -1.756 1.00 80.94 217 CYS A C 1
ATOM 1668 O O . CYS A 1 217 ? 22.376 -7.959 -2.345 1.00 80.94 217 CYS A O 1
ATOM 1670 N N . GLY A 1 218 ? 21.627 -5.849 -2.387 1.00 78.88 218 GLY A N 1
ATOM 1671 C CA . GLY A 1 218 ? 21.305 -5.832 -3.820 1.00 78.88 218 GLY A CA 1
ATOM 1672 C C . GLY A 1 218 ? 19.915 -6.362 -4.182 1.00 78.88 218 GLY A C 1
ATOM 1673 O O . GLY A 1 218 ? 19.512 -6.215 -5.331 1.00 78.88 218 GLY A O 1
ATOM 1674 N N . HIS A 1 219 ? 19.154 -6.885 -3.218 1.00 84.31 219 HIS A N 1
ATOM 1675 C CA . HIS A 1 219 ? 17.813 -7.421 -3.442 1.00 84.31 219 HIS A CA 1
ATOM 1676 C C . HIS A 1 219 ? 16.733 -6.492 -2.898 1.00 84.31 219 HIS A C 1
ATOM 1678 O O . HIS A 1 219 ? 16.871 -5.911 -1.818 1.00 84.31 219 HIS A O 1
ATOM 1684 N N . THR A 1 220 ? 15.639 -6.360 -3.646 1.00 86.06 220 THR A N 1
ATOM 1685 C CA . THR A 1 220 ? 14.456 -5.630 -3.187 1.00 86.06 220 THR A CA 1
ATOM 1686 C C . THR A 1 220 ? 13.656 -6.486 -2.203 1.00 86.06 220 THR A C 1
ATOM 1688 O O . THR A 1 220 ? 13.389 -7.661 -2.459 1.00 86.06 220 THR A O 1
ATOM 1691 N N . SER A 1 221 ? 13.259 -5.903 -1.068 1.00 82.56 221 SER A N 1
ATOM 1692 C CA . SER A 1 221 ? 12.404 -6.588 -0.096 1.00 82.56 221 SER A CA 1
ATOM 1693 C C . SER A 1 221 ? 11.035 -6.924 -0.700 1.00 82.56 221 SER A C 1
ATOM 1695 O O . SER A 1 221 ? 10.497 -6.183 -1.527 1.00 82.56 221 SER A O 1
ATOM 1697 N N . ARG A 1 222 ? 10.438 -8.047 -0.286 1.00 81.38 222 ARG A N 1
ATOM 1698 C CA . ARG A 1 222 ? 9.036 -8.338 -0.628 1.00 81.38 222 ARG A CA 1
ATOM 1699 C C . ARG A 1 222 ? 8.122 -7.360 0.100 1.00 81.38 222 ARG A C 1
ATOM 1701 O O . ARG A 1 222 ? 8.399 -7.007 1.246 1.00 81.38 222 ARG A O 1
ATOM 1708 N N . SER A 1 223 ? 7.032 -6.954 -0.546 1.00 83.94 223 SER A N 1
ATOM 1709 C CA . SER A 1 223 ? 6.044 -6.112 0.121 1.00 83.94 223 SER A CA 1
ATOM 1710 C C . SER A 1 223 ? 5.311 -6.937 1.187 1.00 83.94 223 SER A C 1
ATOM 1712 O O . SER A 1 223 ? 4.777 -8.004 0.871 1.00 83.94 223 SER A O 1
ATOM 1714 N N . PRO A 1 224 ? 5.220 -6.463 2.442 1.00 83.69 224 PRO A N 1
ATOM 1715 C CA . PRO A 1 224 ? 4.409 -7.126 3.462 1.00 83.69 224 PRO A CA 1
ATOM 1716 C C . PRO A 1 224 ? 2.903 -7.048 3.151 1.00 83.69 224 PRO A C 1
ATOM 1718 O O . PRO A 1 224 ? 2.110 -7.740 3.787 1.00 83.69 224 PRO A O 1
ATOM 1721 N N . LEU A 1 225 ? 2.502 -6.223 2.175 1.00 88.12 225 LEU A N 1
ATOM 1722 C CA . LEU A 1 225 ? 1.107 -6.004 1.799 1.00 88.12 225 LEU A CA 1
ATOM 1723 C C . LEU A 1 225 ? 0.593 -7.002 0.753 1.00 88.12 225 LEU A C 1
ATOM 1725 O O . LEU A 1 225 ? -0.615 -7.083 0.568 1.00 88.12 225 LEU A O 1
ATOM 1729 N N . ASP A 1 226 ? 1.455 -7.798 0.112 1.00 86.38 226 ASP A N 1
ATOM 1730 C CA . ASP A 1 226 ? 1.082 -8.678 -1.012 1.00 86.38 226 ASP A CA 1
ATOM 1731 C C . ASP A 1 226 ? -0.127 -9.593 -0.708 1.00 86.38 226 ASP A C 1
ATOM 1733 O O . ASP A 1 226 ? -1.093 -9.666 -1.477 1.00 86.38 226 ASP A O 1
ATOM 1737 N N . SER A 1 227 ? -0.109 -10.269 0.446 1.00 85.31 227 SER A N 1
ATOM 1738 C CA . SER A 1 227 ? -1.209 -11.149 0.872 1.00 85.31 227 SER A CA 1
ATOM 1739 C C . SER A 1 227 ? -2.482 -10.370 1.205 1.00 85.31 227 SER A C 1
ATOM 1741 O O . SER A 1 227 ? -3.586 -10.830 0.915 1.00 85.31 227 SER A O 1
ATOM 1743 N N . LEU A 1 228 ? -2.335 -9.187 1.811 1.00 89.00 228 LEU A N 1
ATOM 1744 C CA . LEU A 1 228 ? -3.461 -8.329 2.171 1.00 89.00 228 LEU A CA 1
ATOM 1745 C C . LEU A 1 228 ? -4.140 -7.774 0.919 1.00 89.00 228 LEU A C 1
ATOM 1747 O O . LEU A 1 228 ? -5.359 -7.833 0.813 1.00 89.00 228 LEU A O 1
ATOM 1751 N N . GLU A 1 229 ? -3.359 -7.291 -0.042 1.00 92.31 229 GLU A N 1
ATOM 1752 C CA . GLU A 1 229 ? -3.838 -6.781 -1.325 1.00 92.31 229 GLU A CA 1
ATOM 1753 C C . GLU A 1 229 ? -4.680 -7.818 -2.064 1.00 92.31 229 GLU A C 1
ATOM 1755 O O . GLU A 1 229 ? -5.796 -7.522 -2.495 1.00 92.31 229 GLU A O 1
ATOM 1760 N N . SER A 1 230 ? -4.188 -9.056 -2.116 1.00 90.62 230 SER A N 1
ATOM 1761 C CA . SER A 1 230 ? -4.929 -10.182 -2.686 1.00 90.62 230 SER A CA 1
ATOM 1762 C C . SER A 1 230 ? -6.247 -10.421 -1.939 1.00 90.62 230 SER A C 1
ATOM 1764 O O . SER A 1 230 ? -7.302 -10.557 -2.557 1.00 90.62 230 SER A O 1
ATOM 1766 N N . ALA A 1 231 ? -6.219 -10.412 -0.601 1.00 89.00 231 ALA A N 1
ATOM 1767 C CA . ALA A 1 231 ? -7.398 -10.647 0.232 1.00 89.00 231 ALA A CA 1
ATOM 1768 C C . ALA A 1 231 ? -8.455 -9.532 0.129 1.00 89.00 231 ALA A C 1
ATOM 1770 O O . ALA A 1 231 ? -9.656 -9.801 0.245 1.00 89.00 231 ALA A O 1
ATOM 1771 N N . ILE A 1 232 ? -8.046 -8.278 -0.084 1.00 92.81 232 ILE A N 1
ATOM 1772 C CA . ILE A 1 232 ? -8.966 -7.140 -0.224 1.00 92.81 232 ILE A CA 1
ATOM 1773 C C . ILE A 1 232 ? -9.392 -6.878 -1.674 1.00 92.81 232 ILE A C 1
ATOM 1775 O O . ILE A 1 232 ? -10.223 -5.999 -1.890 1.00 92.81 232 ILE A O 1
ATOM 1779 N N . GLY A 1 233 ? -8.885 -7.644 -2.647 1.00 92.81 233 GLY A N 1
ATOM 1780 C CA . GLY A 1 233 ? -9.158 -7.417 -4.070 1.00 92.81 233 GLY A CA 1
ATOM 1781 C C . GLY A 1 233 ? -8.582 -6.088 -4.565 1.00 92.81 233 GLY A C 1
ATOM 1782 O O . GLY A 1 233 ? -9.218 -5.392 -5.352 1.00 92.81 233 GLY A O 1
ATOM 1783 N N . PHE A 1 234 ? -7.415 -5.702 -4.044 1.00 94.19 234 PHE A N 1
ATOM 1784 C CA . PHE A 1 234 ? -6.772 -4.430 -4.343 1.00 94.19 234 PHE A CA 1
ATOM 1785 C C . PHE A 1 234 ? -6.266 -4.375 -5.783 1.00 94.19 234 PHE A C 1
ATOM 1787 O O . PHE A 1 234 ? -5.629 -5.308 -6.274 1.00 94.19 234 PHE A O 1
ATOM 1794 N N . HIS A 1 235 ? -6.461 -3.227 -6.427 1.00 95.12 235 HIS A N 1
ATOM 1795 C CA . HIS A 1 235 ? -5.813 -2.920 -7.688 1.00 95.12 235 HIS A CA 1
ATOM 1796 C C . HIS A 1 235 ? -5.338 -1.463 -7.704 1.00 95.12 235 HIS A C 1
ATOM 1798 O O . HIS A 1 235 ? -6.130 -0.529 -7.608 1.00 95.12 235 HIS A O 1
ATOM 1804 N N . MET A 1 236 ? -4.034 -1.252 -7.909 1.00 95.06 236 MET A N 1
ATOM 1805 C CA . MET A 1 236 ? -3.397 0.068 -7.779 1.00 95.06 236 MET A CA 1
ATOM 1806 C C . MET A 1 236 ? -4.045 1.163 -8.649 1.00 95.06 236 MET A C 1
ATOM 1808 O O . MET A 1 236 ? -4.151 2.315 -8.232 1.00 95.06 236 MET A O 1
ATOM 1812 N N . ARG A 1 237 ? -4.545 0.811 -9.843 1.00 95.56 237 ARG A N 1
ATOM 1813 C CA . ARG A 1 237 ? -5.218 1.767 -10.751 1.00 95.56 237 ARG A CA 1
ATOM 1814 C C . ARG A 1 237 ? -6.524 2.372 -10.243 1.00 95.56 237 ARG A C 1
ATOM 1816 O O . ARG A 1 237 ? -6.976 3.340 -10.841 1.00 95.56 237 ARG A O 1
ATOM 1823 N N . ASP A 1 238 ? -7.104 1.863 -9.160 1.00 95.69 238 ASP A N 1
ATOM 1824 C CA . ASP A 1 238 ? -8.269 2.511 -8.542 1.00 95.69 238 ASP A CA 1
ATOM 1825 C C . ASP A 1 238 ? -7.888 3.797 -7.790 1.00 95.69 238 ASP A C 1
ATOM 1827 O O . ASP A 1 238 ? -8.736 4.651 -7.547 1.00 95.69 238 ASP A O 1
ATOM 1831 N N . TRP A 1 239 ? -6.601 3.961 -7.467 1.00 96.44 239 TRP A N 1
ATOM 1832 C CA . TRP A 1 239 ? -6.086 5.065 -6.653 1.00 96.44 239 TRP A CA 1
ATOM 1833 C C . TRP A 1 239 ? -4.988 5.878 -7.339 1.00 96.44 239 TRP A C 1
ATOM 1835 O O . TRP A 1 239 ? -4.676 6.985 -6.900 1.00 96.44 239 TRP A O 1
ATOM 1845 N N . TRP A 1 240 ? -4.390 5.337 -8.403 1.00 95.69 240 TRP A N 1
ATOM 1846 C CA . TRP A 1 240 ? -3.199 5.899 -9.027 1.00 95.69 240 TRP A CA 1
ATOM 1847 C C . TRP A 1 240 ? -3.185 5.741 -10.551 1.00 95.69 240 TRP A C 1
ATOM 1849 O O . TRP A 1 240 ? -3.639 4.743 -11.108 1.00 95.69 240 TRP A O 1
ATOM 1859 N N . GLN A 1 241 ? -2.586 6.721 -11.230 1.00 94.44 241 GLN A N 1
ATOM 1860 C CA . GLN A 1 241 ? -2.404 6.748 -12.679 1.00 94.44 241 GLN A CA 1
ATOM 1861 C C . GLN A 1 241 ? -0.932 7.022 -13.015 1.00 94.44 241 GLN A C 1
ATOM 1863 O O . GLN A 1 241 ? -0.403 8.029 -12.537 1.00 94.44 241 GLN A O 1
ATOM 1868 N N . PRO A 1 242 ? -0.270 6.214 -13.864 1.00 96.06 242 PRO A N 1
ATOM 1869 C CA . PRO A 1 242 ? 1.069 6.543 -14.333 1.00 96.06 242 PRO A CA 1
ATOM 1870 C C . PRO A 1 242 ? 1.036 7.747 -15.282 1.00 96.06 242 PRO A C 1
ATOM 1872 O O . PRO A 1 242 ? 0.286 7.771 -16.258 1.00 96.06 242 PRO A O 1
ATOM 1875 N N . THR A 1 243 ? 1.891 8.728 -15.013 1.00 96.31 243 THR A N 1
ATOM 1876 C CA . THR A 1 243 ? 2.116 9.929 -15.823 1.00 96.31 243 THR A CA 1
ATOM 1877 C C . THR A 1 243 ? 3.608 10.116 -16.078 1.00 96.31 243 THR A C 1
ATOM 1879 O O . THR A 1 243 ? 4.467 9.493 -15.440 1.00 96.31 243 THR A O 1
ATOM 1882 N N . LYS A 1 244 ? 3.959 11.014 -16.997 1.00 96.94 244 LYS A N 1
ATOM 1883 C CA . LYS A 1 244 ? 5.335 11.464 -17.192 1.00 96.94 244 LYS A CA 1
ATOM 1884 C C . LYS A 1 244 ? 5.913 12.043 -15.909 1.00 96.94 244 LYS A C 1
ATOM 1886 O O . LYS A 1 244 ? 7.061 11.748 -15.586 1.00 96.94 244 LYS A O 1
ATOM 1891 N N . ALA A 1 245 ? 5.147 12.856 -15.188 1.00 95.06 245 ALA A N 1
ATOM 1892 C CA . ALA A 1 245 ? 5.639 13.537 -13.995 1.00 95.06 245 ALA A CA 1
ATOM 1893 C C . ALA A 1 245 ? 5.906 12.560 -12.837 1.00 95.06 245 ALA A C 1
ATOM 1895 O O . ALA A 1 245 ? 6.936 12.662 -12.163 1.00 95.06 245 ALA A O 1
ATOM 1896 N N . ASN A 1 246 ? 5.007 11.596 -12.618 1.00 94.12 246 ASN A N 1
ATOM 1897 C CA . ASN A 1 246 ? 5.068 10.724 -11.445 1.00 94.12 246 ASN A CA 1
ATOM 1898 C C . ASN A 1 246 ? 5.807 9.395 -11.674 1.00 94.12 246 ASN A C 1
ATOM 1900 O O . ASN A 1 246 ? 6.298 8.825 -10.704 1.00 94.12 246 ASN A O 1
ATOM 1904 N N . PHE A 1 247 ? 5.933 8.924 -12.922 1.00 96.06 247 PHE A N 1
ATOM 1905 C CA . PHE A 1 247 ? 6.447 7.584 -13.202 1.00 96.06 247 PHE A CA 1
ATOM 1906 C C . PHE A 1 247 ? 7.340 7.510 -14.443 1.00 96.06 247 PHE A C 1
ATOM 1908 O O . PHE A 1 247 ? 8.550 7.328 -14.306 1.00 96.06 247 PHE A O 1
ATOM 1915 N N . PHE A 1 248 ? 6.800 7.699 -15.654 1.00 96.81 248 PHE A N 1
ATOM 1916 C CA . PHE A 1 248 ? 7.558 7.459 -16.894 1.00 96.81 248 PHE A CA 1
ATOM 1917 C C . PHE A 1 248 ? 8.772 8.380 -17.039 1.00 96.81 248 PHE A C 1
ATOM 1919 O O . PHE A 1 248 ? 9.796 7.987 -17.596 1.00 96.81 248 PHE A O 1
ATOM 1926 N N . GLY A 1 249 ? 8.708 9.594 -16.488 1.00 95.94 249 GLY A N 1
ATOM 1927 C CA . GLY A 1 249 ? 9.838 10.518 -16.446 1.00 95.94 249 GLY A CA 1
ATOM 1928 C C . GLY A 1 249 ? 11.015 10.019 -15.605 1.00 95.94 249 GLY A C 1
ATOM 1929 O O . GLY A 1 249 ? 12.136 10.479 -15.821 1.00 95.94 249 GLY A O 1
ATOM 1930 N N . HIS A 1 250 ? 10.809 9.055 -14.705 1.00 94.94 250 HIS A N 1
ATOM 1931 C CA . HIS A 1 250 ? 11.858 8.452 -13.873 1.00 94.94 250 HIS A CA 1
ATOM 1932 C C . HIS A 1 250 ? 12.477 7.198 -14.503 1.00 94.94 250 HIS A C 1
ATOM 1934 O O . HIS A 1 250 ? 13.537 6.756 -14.066 1.00 94.94 250 HIS A O 1
ATOM 1940 N N . LEU A 1 251 ? 11.859 6.651 -15.552 1.00 94.88 251 LEU A N 1
ATOM 1941 C CA . LEU A 1 251 ? 12.337 5.461 -16.253 1.00 94.88 251 LEU A CA 1
ATOM 1942 C C . LEU A 1 251 ? 13.359 5.796 -17.345 1.00 94.88 251 LEU A C 1
ATOM 1944 O O . LEU A 1 251 ? 13.355 6.878 -17.944 1.00 94.88 251 LEU A O 1
ATOM 1948 N N . LYS A 1 252 ? 14.233 4.834 -17.654 1.00 94.94 252 LYS A N 1
ATOM 1949 C CA . LYS A 1 252 ? 15.055 4.869 -18.871 1.00 94.94 252 LYS A CA 1
ATOM 1950 C C . LYS A 1 252 ? 14.162 4.604 -20.088 1.00 94.94 252 LYS A C 1
ATOM 1952 O O . LYS A 1 252 ? 13.179 3.878 -20.000 1.00 94.94 252 LYS A O 1
ATOM 1957 N N . LYS A 1 253 ? 14.530 5.136 -21.258 1.00 96.69 253 LYS A N 1
ATOM 1958 C CA . LYS A 1 253 ? 13.748 4.950 -22.494 1.00 96.69 253 LYS A CA 1
ATOM 1959 C C . LYS A 1 253 ? 13.444 3.469 -22.819 1.00 96.69 253 LYS A C 1
ATOM 1961 O O . LYS A 1 253 ? 12.286 3.195 -23.119 1.00 96.69 253 LYS A O 1
ATOM 1966 N N . PRO A 1 254 ? 14.392 2.515 -22.700 1.00 96.06 254 PRO A N 1
ATOM 1967 C CA . PRO A 1 254 ? 14.082 1.096 -22.899 1.00 96.06 254 PRO A CA 1
ATOM 1968 C C . PRO A 1 254 ? 13.009 0.561 -21.939 1.00 96.06 254 PRO A C 1
ATOM 1970 O O . PRO A 1 254 ? 12.146 -0.196 -22.361 1.00 96.06 254 PRO A O 1
ATOM 1973 N N . GLN A 1 255 ? 12.997 1.015 -20.682 1.00 95.31 255 GLN A N 1
ATOM 1974 C CA . GLN A 1 255 ? 11.987 0.618 -19.692 1.00 95.31 255 GLN A CA 1
ATOM 1975 C C . GLN A 1 255 ? 10.595 1.176 -20.035 1.00 95.31 255 GLN A C 1
ATOM 1977 O O . GLN A 1 255 ? 9.597 0.503 -19.811 1.00 95.31 255 GLN A O 1
ATOM 1982 N N . ILE A 1 256 ? 10.513 2.378 -20.621 1.00 96.88 256 ILE A N 1
ATOM 1983 C CA . ILE A 1 256 ? 9.242 2.940 -21.117 1.00 96.88 256 ILE A CA 1
ATOM 1984 C C . ILE A 1 256 ? 8.695 2.092 -22.276 1.00 96.88 256 ILE A C 1
ATOM 1986 O O . ILE A 1 256 ? 7.506 1.788 -22.318 1.00 96.88 256 ILE A O 1
ATOM 1990 N N . ILE A 1 257 ? 9.564 1.687 -23.205 1.00 97.12 257 ILE A N 1
ATOM 1991 C CA . ILE A 1 257 ? 9.196 0.828 -24.340 1.00 97.12 257 ILE A CA 1
ATOM 1992 C C . ILE A 1 257 ? 8.742 -0.551 -23.841 1.00 97.12 257 ILE A C 1
ATOM 1994 O O . ILE A 1 257 ? 7.715 -1.056 -24.290 1.00 97.12 257 ILE A O 1
ATOM 1998 N N . ALA A 1 258 ? 9.464 -1.137 -22.881 1.00 95.31 258 ALA A N 1
ATOM 1999 C CA . ALA A 1 258 ? 9.086 -2.398 -22.247 1.00 95.31 258 ALA A CA 1
ATOM 2000 C C . ALA A 1 258 ? 7.707 -2.301 -21.579 1.00 95.31 258 ALA A C 1
ATOM 2002 O O . ALA A 1 258 ? 6.842 -3.126 -21.856 1.00 95.31 258 ALA A O 1
ATOM 2003 N N . ALA A 1 259 ? 7.455 -1.239 -20.809 1.00 95.38 259 ALA A N 1
ATOM 2004 C CA . ALA A 1 259 ? 6.156 -0.985 -20.194 1.00 95.38 259 ALA A CA 1
ATOM 2005 C C . ALA A 1 259 ? 5.019 -0.911 -21.232 1.00 95.38 259 ALA A C 1
ATOM 2007 O O . ALA A 1 259 ? 3.952 -1.488 -21.030 1.00 95.38 259 ALA A O 1
ATOM 2008 N N . LEU A 1 260 ? 5.238 -0.235 -22.367 1.00 97.00 260 LEU A N 1
ATOM 2009 C CA . LEU A 1 260 ? 4.262 -0.182 -23.463 1.00 97.00 260 LEU A CA 1
ATOM 2010 C C . LEU A 1 260 ? 3.989 -1.566 -24.062 1.00 97.00 260 LEU A C 1
ATOM 2012 O O . LEU A 1 260 ? 2.832 -1.909 -24.298 1.00 97.00 260 LEU A O 1
ATOM 2016 N N . ASN A 1 261 ? 5.025 -2.382 -24.261 1.00 96.44 261 ASN A N 1
ATOM 2017 C CA . ASN A 1 261 ? 4.863 -3.755 -24.738 1.00 96.44 261 ASN A CA 1
ATOM 2018 C C . ASN A 1 261 ? 4.116 -4.639 -23.728 1.00 96.44 261 ASN A C 1
ATOM 2020 O O . ASN A 1 261 ? 3.196 -5.353 -24.120 1.00 96.44 261 ASN A O 1
ATOM 2024 N N . GLU A 1 262 ? 4.451 -4.554 -22.438 1.00 94.44 262 GLU A N 1
ATOM 2025 C CA . GLU A 1 262 ? 3.754 -5.271 -21.360 1.00 94.44 262 GLU A CA 1
ATOM 2026 C C . GLU A 1 262 ? 2.274 -4.881 -21.268 1.00 94.44 262 GLU A C 1
ATOM 2028 O O . GLU A 1 262 ? 1.422 -5.715 -20.971 1.00 94.44 262 GLU A O 1
ATOM 2033 N N . ALA A 1 263 ? 1.950 -3.623 -21.570 1.00 94.94 263 ALA A N 1
ATOM 2034 C CA . ALA A 1 263 ? 0.579 -3.134 -21.650 1.00 94.94 263 ALA A CA 1
ATOM 2035 C C . ALA A 1 263 ? -0.162 -3.560 -22.936 1.00 94.94 263 ALA A C 1
ATOM 2037 O O . ALA A 1 263 ? -1.308 -3.157 -23.136 1.00 94.94 263 ALA A O 1
ATOM 2038 N N . GLY A 1 264 ? 0.474 -4.331 -23.828 1.00 95.50 264 GLY A N 1
ATOM 2039 C CA . GLY A 1 264 ? -0.088 -4.746 -25.118 1.00 95.50 264 GLY A CA 1
ATOM 2040 C C . GLY A 1 264 ? -0.080 -3.654 -26.196 1.00 95.50 264 GLY A C 1
ATOM 2041 O O . GLY A 1 264 ? -0.672 -3.828 -27.260 1.00 95.50 264 GLY A O 1
ATOM 2042 N N . LEU A 1 265 ? 0.604 -2.531 -25.962 1.00 96.44 265 LEU A N 1
ATOM 2043 C CA . LEU A 1 265 ? 0.642 -1.353 -26.835 1.00 96.44 265 LEU A CA 1
ATOM 2044 C C . LEU A 1 265 ? 1.867 -1.383 -27.765 1.00 96.44 265 LEU A C 1
ATOM 2046 O O . LEU A 1 265 ? 2.635 -0.425 -27.847 1.00 96.44 265 LEU A O 1
ATOM 2050 N N . SER A 1 266 ? 2.053 -2.488 -28.489 1.00 96.06 266 SER A N 1
ATOM 2051 C CA . SER A 1 266 ? 3.246 -2.728 -29.322 1.00 96.06 266 SER A CA 1
ATOM 2052 C C . SER A 1 266 ? 3.466 -1.685 -30.430 1.00 96.06 266 SER A C 1
ATOM 2054 O O . SER A 1 266 ? 4.607 -1.355 -30.752 1.00 96.06 266 SER A O 1
ATOM 2056 N N . GLY A 1 267 ? 2.391 -1.120 -30.993 1.00 96.88 267 GLY A N 1
ATOM 2057 C CA . GLY A 1 267 ? 2.475 -0.009 -31.949 1.00 96.88 267 GLY A CA 1
ATOM 2058 C C . GLY A 1 267 ? 3.088 1.247 -31.322 1.00 96.88 267 GLY A C 1
ATOM 2059 O O . GLY A 1 267 ? 4.091 1.754 -31.816 1.00 96.88 267 GLY A O 1
ATOM 20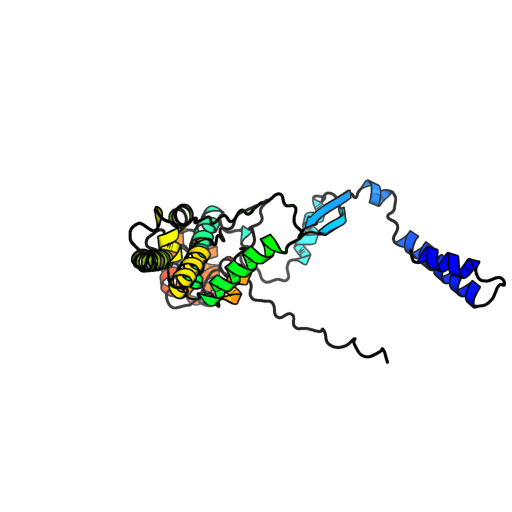60 N N . ALA A 1 268 ? 2.555 1.671 -30.173 1.00 97.06 268 ALA A N 1
ATOM 2061 C CA . ALA A 1 268 ? 3.077 2.806 -29.410 1.00 97.06 268 ALA A CA 1
ATOM 2062 C C . ALA A 1 268 ? 4.519 2.563 -28.922 1.00 97.06 268 ALA A C 1
ATOM 2064 O O . ALA A 1 268 ? 5.346 3.473 -28.908 1.00 97.06 268 ALA A O 1
ATOM 2065 N N . ALA A 1 269 ? 4.858 1.318 -28.567 1.00 97.62 269 ALA A N 1
ATOM 2066 C CA . ALA A 1 269 ? 6.219 0.938 -28.195 1.00 97.62 269 ALA A CA 1
ATOM 2067 C C . ALA A 1 269 ? 7.217 1.162 -29.351 1.00 97.62 269 ALA A C 1
ATOM 2069 O O . ALA A 1 269 ? 8.269 1.771 -29.147 1.00 97.62 269 ALA A O 1
ATOM 2070 N N . ARG A 1 270 ? 6.860 0.746 -30.576 1.00 97.88 270 ARG A N 1
ATOM 2071 C CA . ARG A 1 270 ? 7.667 0.969 -31.792 1.00 97.88 270 ARG A CA 1
ATOM 2072 C C . ARG A 1 270 ? 7.816 2.446 -32.141 1.00 97.88 270 ARG A C 1
ATOM 2074 O O . ARG A 1 270 ? 8.878 2.870 -32.595 1.00 97.88 270 ARG A O 1
ATOM 2081 N N . ASP A 1 271 ? 6.773 3.240 -31.932 1.00 97.56 271 ASP A N 1
ATOM 2082 C CA . ASP A 1 271 ? 6.847 4.685 -32.146 1.00 97.56 271 ASP A CA 1
ATOM 2083 C C . ASP A 1 271 ? 7.789 5.339 -31.121 1.00 97.56 271 ASP A C 1
ATOM 2085 O O . ASP A 1 271 ? 8.661 6.138 -31.487 1.00 97.56 271 ASP A O 1
ATOM 2089 N N . ALA A 1 272 ? 7.712 4.918 -29.854 1.00 97.69 272 ALA A N 1
ATOM 2090 C CA . ALA A 1 272 ? 8.578 5.394 -28.778 1.00 97.69 272 ALA A CA 1
ATOM 2091 C C . ALA A 1 272 ? 10.075 5.105 -29.019 1.00 97.69 272 ALA A C 1
ATOM 2093 O O . ALA A 1 272 ? 10.922 5.896 -28.592 1.00 97.69 272 ALA A O 1
ATOM 2094 N N . GLU A 1 273 ? 10.442 4.046 -29.753 1.00 97.31 273 GLU A N 1
ATOM 2095 C CA . GLU A 1 273 ? 11.837 3.758 -30.143 1.00 97.31 273 GLU A CA 1
ATOM 2096 C C . GLU A 1 273 ? 12.492 4.906 -30.919 1.00 97.31 273 GLU A C 1
ATOM 2098 O O . GLU A 1 273 ? 13.698 5.131 -30.791 1.00 97.31 273 GLU A O 1
ATOM 2103 N N . LYS A 1 274 ? 11.714 5.690 -31.669 1.00 96.69 274 LYS A N 1
ATOM 2104 C CA . LYS A 1 274 ? 12.217 6.804 -32.491 1.00 96.69 274 LYS A CA 1
ATOM 2105 C C . LYS A 1 274 ? 12.153 8.157 -31.778 1.00 96.69 274 LYS A C 1
ATOM 2107 O O . LYS A 1 274 ? 12.696 9.141 -32.273 1.00 96.69 274 LYS A O 1
ATOM 2112 N N . MET A 1 275 ? 11.533 8.211 -30.602 1.00 97.75 275 MET A N 1
ATOM 2113 C CA . MET A 1 275 ? 11.319 9.438 -29.830 1.00 97.75 275 MET A CA 1
ATOM 2114 C C . MET A 1 275 ? 12.484 9.761 -28.887 1.00 97.75 275 MET A C 1
ATOM 2116 O O . MET A 1 275 ? 13.271 8.890 -28.503 1.00 97.75 275 MET A O 1
ATOM 2120 N N . LYS A 1 276 ? 12.596 11.015 -28.435 1.00 97.94 276 LYS A N 1
ATOM 2121 C CA . LYS A 1 276 ? 13.450 11.330 -27.277 1.00 97.94 276 LYS A CA 1
ATOM 2122 C C . LYS A 1 276 ? 12.789 10.790 -26.004 1.00 97.94 276 LYS A C 1
ATOM 2124 O O . LYS A 1 276 ? 11.577 10.633 -25.948 1.00 97.94 276 LYS A O 1
ATOM 2129 N N . LYS A 1 277 ? 13.572 10.539 -24.947 1.00 97.31 277 LYS A N 1
ATOM 2130 C CA . LYS A 1 277 ? 13.070 9.990 -23.666 1.00 97.31 277 LYS A CA 1
ATOM 2131 C C . LYS A 1 277 ? 11.903 10.801 -23.079 1.00 97.31 277 LYS A C 1
ATOM 2133 O O . LYS A 1 277 ? 10.961 10.221 -22.556 1.00 97.31 277 LYS A O 1
ATOM 2138 N N . GLY A 1 278 ? 11.974 12.130 -23.166 1.00 97.88 278 GLY A N 1
ATOM 2139 C CA . GLY A 1 278 ? 10.918 13.019 -22.675 1.00 97.88 278 GLY A CA 1
ATOM 2140 C C . GLY A 1 278 ? 9.602 12.876 -23.438 1.00 97.88 278 GLY A C 1
ATOM 2141 O O . GLY A 1 278 ? 8.555 12.872 -22.798 1.00 97.88 278 GLY A O 1
ATOM 2142 N N . ASP A 1 279 ? 9.672 12.720 -24.760 1.00 98.25 279 ASP A N 1
ATOM 2143 C CA . ASP A 1 279 ? 8.504 12.573 -25.637 1.00 98.25 279 ASP A CA 1
ATOM 2144 C C . ASP A 1 279 ? 7.924 11.158 -25.515 1.00 98.25 279 ASP A C 1
ATOM 2146 O O . ASP A 1 279 ? 6.717 10.990 -25.409 1.00 98.25 279 ASP A O 1
ATOM 2150 N N . ALA A 1 280 ? 8.786 10.139 -25.408 1.00 98.38 280 ALA A N 1
ATOM 2151 C CA . ALA A 1 280 ? 8.373 8.763 -25.134 1.00 98.38 280 ALA A CA 1
ATOM 2152 C C . ALA A 1 280 ? 7.598 8.646 -23.809 1.00 98.38 280 ALA A C 1
ATOM 2154 O O . ALA A 1 280 ? 6.650 7.872 -23.720 1.00 98.38 280 ALA A O 1
ATOM 2155 N N . ALA A 1 281 ? 7.971 9.424 -22.787 1.00 98.38 281 ALA A N 1
ATOM 2156 C CA . ALA A 1 281 ? 7.250 9.457 -21.516 1.00 98.38 281 ALA A CA 1
ATOM 2157 C C . ALA A 1 281 ? 5.853 10.097 -21.638 1.00 98.38 281 ALA A C 1
ATOM 2159 O O . ALA A 1 281 ? 4.909 9.577 -21.051 1.00 98.38 281 ALA A O 1
ATOM 2160 N N . GLU A 1 282 ? 5.704 11.189 -22.403 1.00 98.50 282 GLU A N 1
ATOM 2161 C CA . GLU A 1 282 ? 4.384 11.795 -22.687 1.00 98.50 282 GLU A CA 1
ATOM 2162 C C . GLU A 1 282 ? 3.517 10.859 -23.525 1.00 98.50 282 GLU A C 1
ATOM 2164 O O . GLU A 1 282 ? 2.331 10.682 -23.258 1.00 98.50 282 GLU A O 1
ATOM 2169 N N . HIS A 1 283 ? 4.128 10.218 -24.519 1.00 98.12 283 HIS A N 1
ATOM 2170 C CA . HIS A 1 283 ? 3.470 9.242 -25.370 1.00 98.12 283 HIS A CA 1
ATOM 2171 C C . HIS A 1 283 ? 2.954 8.049 -24.554 1.00 98.12 283 HIS A C 1
ATOM 2173 O O . HIS A 1 283 ? 1.802 7.645 -24.711 1.00 98.12 283 HIS A O 1
ATOM 2179 N N . ALA A 1 284 ? 3.764 7.527 -23.627 1.00 98.25 284 ALA A N 1
ATOM 2180 C CA . ALA A 1 284 ? 3.342 6.452 -22.738 1.00 98.25 284 ALA A CA 1
ATOM 2181 C C . ALA A 1 284 ? 2.190 6.870 -21.817 1.00 98.25 284 ALA A C 1
ATOM 2183 O O . ALA A 1 284 ? 1.212 6.136 -21.704 1.00 98.25 284 ALA A O 1
ATOM 2184 N N . GLU A 1 285 ? 2.257 8.062 -21.220 1.00 97.75 285 GLU A N 1
ATOM 2185 C CA . GLU A 1 285 ? 1.152 8.615 -20.429 1.00 97.75 285 GLU A CA 1
ATOM 2186 C C . GLU A 1 285 ? -0.149 8.690 -21.238 1.00 97.75 285 GLU A C 1
ATOM 2188 O O . GLU A 1 285 ? -1.193 8.240 -20.763 1.00 97.75 285 GLU A O 1
ATOM 2193 N N . HIS A 1 286 ? -0.084 9.197 -22.471 1.00 97.69 286 HIS A N 1
ATOM 2194 C CA . HIS A 1 286 ? -1.251 9.311 -23.341 1.00 97.69 286 HIS A CA 1
ATOM 2195 C C . HIS A 1 286 ? -1.900 7.948 -23.615 1.00 97.69 286 HIS A C 1
ATOM 2197 O O . HIS A 1 286 ? -3.106 7.791 -23.433 1.00 97.69 286 HIS A O 1
ATOM 2203 N N . HIS A 1 287 ? -1.106 6.950 -24.011 1.00 97.38 287 HIS A N 1
ATOM 2204 C CA . HIS A 1 287 ? -1.631 5.636 -24.386 1.00 97.38 287 HIS A CA 1
ATOM 2205 C C . HIS A 1 287 ? -2.019 4.752 -23.194 1.00 97.38 287 HIS A C 1
ATOM 2207 O O . HIS A 1 287 ? -2.865 3.871 -23.340 1.00 97.38 287 HIS A O 1
ATOM 2213 N N . MET A 1 288 ? -1.428 4.964 -22.015 1.00 95.69 288 MET A N 1
ATOM 2214 C CA . MET A 1 288 ? -1.740 4.177 -20.816 1.00 95.69 288 MET A CA 1
ATOM 2215 C C . MET A 1 288 ? -2.870 4.755 -19.961 1.00 95.69 288 MET A C 1
ATOM 2217 O O . MET A 1 288 ? -3.256 4.148 -18.958 1.00 95.69 288 MET A O 1
ATOM 2221 N N . LYS A 1 289 ? -3.425 5.909 -20.346 1.00 93.12 289 LYS A N 1
ATOM 2222 C CA . LYS A 1 289 ? -4.498 6.577 -19.606 1.00 93.12 289 LYS A CA 1
ATOM 2223 C C . LYS A 1 289 ? -5.708 5.669 -19.366 1.00 93.12 289 LYS A C 1
ATOM 2225 O O . LYS A 1 289 ? -6.171 5.567 -18.235 1.00 93.12 289 LYS A O 1
ATOM 2230 N N . ASP A 1 290 ? -6.157 4.973 -20.407 1.00 89.50 290 ASP A N 1
ATOM 2231 C CA . ASP A 1 290 ? -7.439 4.256 -20.394 1.00 89.50 290 ASP A CA 1
ATOM 2232 C C . ASP A 1 290 ? -7.300 2.746 -20.125 1.00 89.50 290 ASP A C 1
ATOM 2234 O O . ASP A 1 290 ? -8.293 2.023 -20.058 1.00 89.50 290 ASP A O 1
ATOM 2238 N N . ASN A 1 291 ? -6.071 2.244 -19.956 1.00 93.12 291 ASN A N 1
ATOM 2239 C CA . ASN A 1 291 ? -5.832 0.846 -19.592 1.00 93.12 291 ASN A CA 1
ATOM 2240 C C . ASN A 1 291 ? -5.759 0.670 -18.065 1.00 93.12 291 ASN A C 1
ATOM 2242 O O . ASN A 1 291 ? -5.723 1.648 -17.329 1.00 93.12 291 ASN A O 1
ATOM 2246 N N . ARG A 1 292 ? -5.686 -0.573 -17.572 1.00 94.25 292 ARG A N 1
ATOM 2247 C CA . ARG A 1 292 ? -5.431 -0.876 -16.148 1.00 94.25 292 ARG A CA 1
ATOM 2248 C C . ARG A 1 292 ? -4.006 -1.377 -15.878 1.00 94.25 292 ARG A C 1
ATOM 2250 O O . ARG A 1 292 ? -3.762 -2.005 -14.857 1.00 94.25 292 ARG A O 1
ATOM 2257 N N . TRP A 1 293 ? -3.058 -1.105 -16.773 1.00 95.06 293 TRP A N 1
ATOM 2258 C CA . TRP A 1 293 ? -1.683 -1.578 -16.614 1.00 95.06 293 TRP A CA 1
ATOM 2259 C C . TRP A 1 293 ? -0.992 -0.931 -15.407 1.00 95.06 293 TRP A C 1
ATOM 2261 O O . TRP A 1 293 ? -1.162 0.261 -15.132 1.00 95.06 293 TRP A O 1
ATOM 2271 N N . VAL A 1 294 ? -0.202 -1.734 -14.702 1.00 93.94 294 VAL A N 1
ATOM 2272 C CA . VAL A 1 294 ? 0.651 -1.362 -13.570 1.00 93.94 294 VAL A CA 1
ATOM 2273 C C . VAL A 1 294 ? 1.942 -2.173 -13.715 1.00 93.94 294 VAL A C 1
ATOM 2275 O O . VAL A 1 294 ? 1.857 -3.335 -14.126 1.00 93.94 294 VAL A O 1
ATOM 2278 N N . PRO A 1 295 ? 3.123 -1.621 -13.381 1.00 91.06 295 PRO A N 1
ATOM 2279 C CA . PRO A 1 295 ? 4.358 -2.396 -13.388 1.00 91.06 295 PRO A CA 1
ATOM 2280 C C . PRO A 1 295 ? 4.229 -3.648 -12.520 1.00 91.06 295 PRO A C 1
ATOM 2282 O O . PRO A 1 295 ? 3.745 -3.567 -11.392 1.00 91.06 295 PRO A O 1
ATOM 2285 N N . GLY A 1 296 ? 4.710 -4.796 -13.005 1.00 88.12 296 GLY A N 1
ATOM 2286 C CA . GLY A 1 296 ? 4.530 -6.075 -12.306 1.00 88.12 296 GLY A CA 1
ATOM 2287 C C . GLY A 1 296 ? 5.062 -6.095 -10.866 1.00 88.12 296 GLY A C 1
ATOM 2288 O O . GLY A 1 296 ? 4.499 -6.775 -10.019 1.00 88.12 296 GLY A O 1
ATOM 2289 N N . TRP A 1 297 ? 6.095 -5.306 -10.567 1.00 85.56 297 TRP A N 1
ATOM 2290 C CA . TRP A 1 297 ? 6.685 -5.176 -9.230 1.00 85.56 297 TRP A CA 1
ATOM 2291 C C . TRP A 1 297 ? 5.890 -4.288 -8.261 1.00 85.56 297 TRP A C 1
ATOM 2293 O O . TRP A 1 297 ? 6.174 -4.274 -7.066 1.00 85.56 297 TRP A O 1
ATOM 2303 N N . MET A 1 298 ? 4.886 -3.563 -8.757 1.00 88.31 298 MET A N 1
ATOM 2304 C CA . MET A 1 298 ? 3.897 -2.843 -7.947 1.00 88.31 298 MET A CA 1
ATOM 2305 C C . MET A 1 298 ? 2.606 -3.648 -7.744 1.00 88.31 298 MET A C 1
ATOM 2307 O O . MET A 1 298 ? 1.693 -3.167 -7.076 1.00 88.31 298 MET A O 1
ATOM 2311 N N . CYS A 1 299 ? 2.511 -4.844 -8.323 1.00 86.00 299 CYS A N 1
ATOM 2312 C CA . CYS A 1 299 ? 1.377 -5.739 -8.149 1.00 86.00 299 CYS A CA 1
ATOM 2313 C C . CYS A 1 299 ? 1.700 -6.795 -7.093 1.00 86.00 299 CYS A C 1
ATOM 2315 O O . CYS A 1 299 ? 2.834 -7.274 -7.012 1.00 86.00 299 CYS A O 1
ATOM 2317 N N . ALA A 1 300 ? 0.685 -7.223 -6.342 1.00 76.94 300 ALA A N 1
ATOM 2318 C CA . ALA A 1 300 ? 0.793 -8.455 -5.579 1.00 76.94 300 ALA A CA 1
ATOM 2319 C C . ALA A 1 30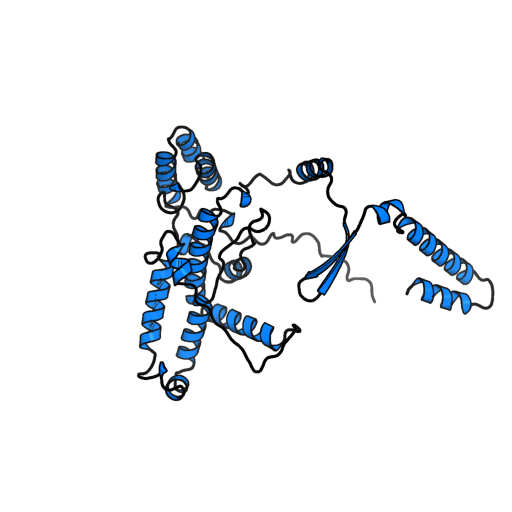0 ? 1.127 -9.625 -6.533 1.00 76.94 300 ALA A C 1
ATOM 2321 O O . ALA A 1 300 ? 0.580 -9.695 -7.647 1.00 76.94 300 ALA A O 1
ATOM 2322 N N . PRO A 1 301 ? 2.016 -10.553 -6.135 1.00 72.19 301 PRO A N 1
ATOM 2323 C CA . PRO A 1 301 ? 2.249 -11.777 -6.880 1.00 72.19 301 PRO A CA 1
ATOM 2324 C C . PRO A 1 301 ? 0.913 -12.481 -7.098 1.00 72.19 301 PRO A C 1
ATOM 2326 O O . PRO A 1 301 ? 0.158 -12.698 -6.150 1.00 72.19 301 PRO A O 1
ATOM 2329 N N . HIS A 1 302 ? 0.612 -12.839 -8.345 1.00 60.06 302 HIS A N 1
ATOM 2330 C CA . HIS A 1 302 ? -0.552 -13.678 -8.591 1.00 60.06 302 HIS A CA 1
ATOM 2331 C C . HIS A 1 302 ? -0.288 -15.019 -7.902 1.00 60.06 302 HIS A C 1
ATOM 2333 O O . HIS A 1 302 ? 0.820 -15.546 -8.059 1.00 60.06 302 HIS A O 1
ATOM 2339 N N . PRO A 1 303 ? -1.247 -15.574 -7.141 1.00 48.47 303 PRO A N 1
ATOM 2340 C CA . PRO A 1 303 ? -1.091 -16.911 -6.604 1.00 48.47 303 PRO A CA 1
ATOM 2341 C C . PRO A 1 303 ? -0.881 -17.851 -7.790 1.00 48.47 303 PRO A C 1
ATOM 2343 O O . PRO A 1 303 ? -1.793 -18.067 -8.591 1.00 48.47 303 PRO A O 1
ATOM 2346 N N . GLN A 1 304 ? 0.346 -18.358 -7.943 1.00 39.09 304 GLN A N 1
ATOM 2347 C CA . GLN A 1 304 ? 0.619 -19.430 -8.885 1.00 39.09 304 GLN A CA 1
ATOM 2348 C C . GLN A 1 304 ? -0.292 -20.573 -8.471 1.00 39.09 304 GLN A C 1
ATOM 2350 O O . GLN A 1 304 ? -0.164 -21.130 -7.381 1.00 39.09 304 GLN A O 1
ATOM 2355 N N . THR A 1 305 ? -1.289 -20.850 -9.303 1.00 34.25 305 THR A N 1
ATOM 2356 C CA . THR A 1 305 ? -2.158 -21.997 -9.102 1.00 34.25 305 THR A CA 1
ATOM 2357 C C . THR A 1 305 ? -1.379 -23.214 -9.578 1.00 34.25 305 THR A C 1
ATOM 2359 O O . THR A 1 305 ? -1.702 -23.798 -10.603 1.00 34.25 305 THR A O 1
ATOM 2362 N N . ASP A 1 306 ? -0.342 -23.596 -8.831 1.00 33.25 306 ASP A N 1
ATOM 2363 C CA . ASP A 1 306 ? 0.222 -24.942 -8.894 1.00 33.25 306 ASP A CA 1
ATOM 2364 C C . ASP A 1 306 ? -0.732 -25.873 -8.139 1.00 33.25 306 ASP A C 1
ATOM 2366 O O . ASP A 1 306 ? -0.433 -26.444 -7.094 1.00 33.25 306 ASP A O 1
ATOM 2370 N N . ALA A 1 307 ? -1.948 -25.987 -8.671 1.00 34.53 307 ALA A N 1
ATOM 2371 C CA . ALA A 1 307 ? -2.837 -27.097 -8.394 1.00 34.53 307 ALA A CA 1
ATOM 2372 C C . ALA A 1 307 ? -2.517 -28.197 -9.410 1.00 34.53 307 ALA A C 1
ATOM 2374 O O . ALA A 1 307 ? -3.342 -28.542 -10.252 1.00 34.53 307 ALA A O 1
ATOM 2375 N N . THR A 1 308 ? -1.301 -28.733 -9.334 1.00 34.88 308 THR A N 1
ATOM 2376 C CA . THR A 1 308 ? -0.945 -29.972 -10.022 1.00 34.88 308 THR A CA 1
ATOM 2377 C C . THR A 1 308 ? -0.512 -30.967 -8.954 1.00 34.88 308 THR A C 1
ATOM 2379 O O . THR A 1 308 ? 0.510 -30.796 -8.300 1.00 34.88 308 THR A O 1
ATOM 2382 N N . GLU A 1 309 ? -1.367 -31.972 -8.762 1.00 39.34 309 GLU A N 1
ATOM 2383 C CA . GLU A 1 309 ? -1.069 -33.261 -8.129 1.00 39.34 309 GLU A CA 1
ATOM 2384 C C . GLU A 1 309 ? -0.770 -33.262 -6.621 1.00 39.34 309 GLU A C 1
ATOM 2386 O O . GLU A 1 309 ? 0.330 -33.522 -6.142 1.00 39.34 309 GLU A O 1
ATOM 2391 N N . ARG A 1 310 ? -1.846 -33.134 -5.838 1.00 32.19 310 ARG A N 1
ATOM 2392 C CA . ARG A 1 310 ? -1.969 -33.880 -4.578 1.00 32.19 310 ARG A CA 1
ATOM 2393 C C . ARG A 1 310 ? -3.312 -34.605 -4.538 1.00 32.19 310 ARG A C 1
ATOM 2395 O O . ARG A 1 310 ? -4.162 -34.327 -3.701 1.00 32.19 310 ARG A O 1
ATOM 2402 N N . THR A 1 311 ? -3.511 -35.500 -5.497 1.00 35.84 311 THR A N 1
ATOM 2403 C CA . THR A 1 311 ? -4.474 -36.598 -5.367 1.00 35.84 311 THR A CA 1
ATOM 2404 C C . THR A 1 311 ? -3.683 -37.900 -5.325 1.00 35.84 311 THR A C 1
ATOM 2406 O O . THR A 1 311 ? -2.651 -38.021 -5.973 1.00 35.84 311 THR A O 1
ATOM 2409 N N . ASP A 1 312 ? -4.167 -38.800 -4.477 1.00 41.38 312 ASP A N 1
ATOM 2410 C CA . ASP A 1 312 ? -3.742 -40.185 -4.283 1.00 41.38 312 ASP A CA 1
ATOM 2411 C C . ASP A 1 312 ? -2.457 -40.405 -3.473 1.00 41.38 312 ASP A C 1
ATOM 2413 O O . ASP A 1 312 ? -1.354 -40.514 -3.991 1.00 41.38 312 ASP A O 1
ATOM 2417 N N . ASN A 1 313 ? -2.639 -40.475 -2.148 1.00 35.88 313 ASN A N 1
ATOM 2418 C CA . ASN A 1 313 ? -2.075 -41.526 -1.286 1.00 35.88 313 ASN A CA 1
ATOM 2419 C C . ASN A 1 313 ? -2.708 -41.431 0.112 1.00 35.88 313 ASN A C 1
ATOM 2421 O O . ASN A 1 313 ? -2.069 -41.064 1.095 1.00 35.88 313 ASN A O 1
ATOM 2425 N N . LEU A 1 314 ? -4.009 -41.713 0.182 1.00 37.72 314 LEU A N 1
ATOM 2426 C CA . LEU A 1 314 ? -4.744 -41.991 1.421 1.00 37.72 314 LEU A CA 1
ATOM 2427 C C . LEU A 1 314 ? -5.797 -43.069 1.118 1.00 37.72 314 LEU A C 1
ATOM 2429 O O . LEU A 1 314 ? -6.994 -42.881 1.294 1.00 37.72 314 LEU A O 1
ATOM 2433 N N . ALA A 1 315 ? -5.324 -44.195 0.594 1.00 40.56 315 ALA A N 1
ATOM 2434 C CA . ALA A 1 315 ? -6.077 -45.436 0.499 1.00 40.56 315 ALA A CA 1
ATOM 2435 C C . ALA A 1 315 ? -5.080 -46.601 0.567 1.00 40.56 315 ALA A C 1
A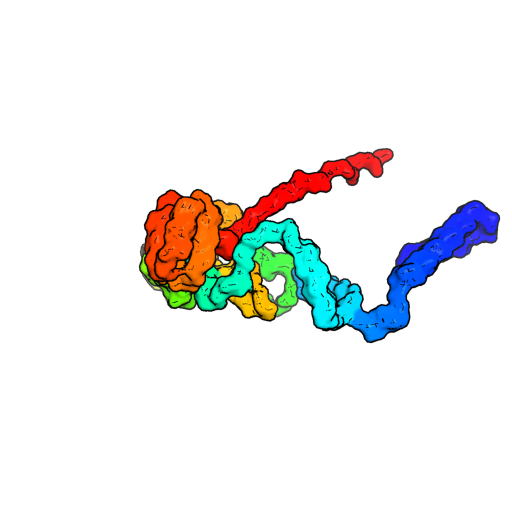TOM 2437 O O . ALA A 1 315 ? -4.701 -47.148 -0.455 1.00 40.56 315 ALA A O 1
ATOM 2438 N N . ASP A 1 316 ? -4.578 -46.869 1.774 1.00 41.94 316 ASP A N 1
ATOM 2439 C CA . ASP A 1 316 ? -4.194 -48.212 2.236 1.00 41.94 316 ASP A CA 1
ATOM 2440 C C . ASP A 1 316 ? -3.839 -48.138 3.728 1.00 41.94 316 ASP A C 1
ATOM 2442 O O . ASP A 1 316 ? -2.689 -47.990 4.137 1.00 41.94 316 ASP A O 1
ATOM 2446 N N . ALA A 1 317 ? -4.888 -48.157 4.547 1.00 39.25 317 ALA A N 1
ATOM 2447 C CA . ALA A 1 317 ? -4.845 -48.537 5.955 1.00 39.25 317 ALA A CA 1
ATOM 2448 C C . ALA A 1 317 ? -6.278 -48.881 6.389 1.00 39.25 317 ALA A C 1
ATOM 2450 O O . ALA A 1 317 ? -6.959 -48.082 7.035 1.00 39.25 317 ALA A O 1
ATOM 2451 N N . ALA A 1 318 ? -6.738 -50.056 5.965 1.00 38.34 318 ALA A N 1
ATOM 2452 C CA . ALA A 1 318 ? -7.851 -50.786 6.559 1.00 38.34 318 ALA A CA 1
ATOM 2453 C C . ALA A 1 318 ? -7.409 -52.238 6.753 1.00 38.34 318 ALA A C 1
ATOM 2455 O O . ALA A 1 318 ? -6.773 -52.773 5.816 1.00 38.34 318 ALA A O 1
#

Secondary structure (DSSP, 8-state):
-HHHHHHHHHHT--S--HHHHHHHHHHHHHHHHHHHHSPPHHHHHH-EEEEEEETTEEEEEEEEPPPPSSHHHHHHHHH-SS--PPPGGGS-HHHHHHHHHHHHHHHHHHHHT-HHHHHHHHHHHHHHHHHS-S----S--------HHHHHHHSTTGGGSHHHHHHHHHHHHHHTTSPTTTTT-HHHHHTS-HHHHHHHHHHHHHHT------EETTEEPPPTTHHHHHHHT--GGGT----TTTTGGGS-HHHHHHHHHHTT-HHHHHHHTTS-HHHHHHHHHHHHTTS----GGGSPPP----------------

pLDDT: mean 82.29, std 18.27, range [32.19, 98.5]

Sequence (318 aa):
ERLNELMTRYDALENQCEESDLLEAEMKLMRCMAKVRAWTPEIRAGSGVVVSWRYGNVCVQRGVQLRSEDDATDDADRTEQVQEKASVEEISLPLLTKMSSERTLAVQAALMQQPDKSLALLAWTLCLNVFGSGAYSKPAQISLECEHYSLTSDAPSGKEGAAFMALMAEKSRLAALLPEGWSRDMTTFLSLSQEVLLSLLSFCTACSLNGVQTRECGHTSRSPLDSLESAIGFHMRDWWQPTKANFFGHLKKPQIIAALNEAGLSGAARDAEKMKKGDAAEHAEHHMKDNRWVPGWMCAPHPQTDATERTDNLADAA

Organism: Escherichia coli (NCBI:txid562)

Radius of gyration: 29.16 Å; chains: 1; bounding box: 59×86×63 Å

Foldseek 3Di:
DVLVVLVVVLVPDPDDDPSNVVSVVVNVVVVVVCVVVDDDPVQVVFWDWDWDDDPNDTDIDTRHGDDDPVNVVVVVVVVPPDPDDPAPLPADQLLLQQLLLLLLLQQLLLQLVPLVLLVVVVVVVVCCVVVPPDDDDDPDDDDFDQCLVVSLVSHLCRCVFQSNVSLVVLVVVLVVQQDPCVVPDVVSVVPDDPVSVSSVSSSSSSRRDHQRWGDDPSDIDQGPCLVVCVVSVHASVVGDAQACRRPLVSDDLVVLLVQCVVQVNPVLSVVSVPDDSSVSRRSSSVVRVPGSDDRPSSHRPDPPPPPDDPDDDDPDDD